Protein AF-A0A1X7V997-F1 (afdb_monomer_lite)

Organism: Amphimedon queenslandica (NCBI:txid400682)

Structure (mmCIF, N/CA/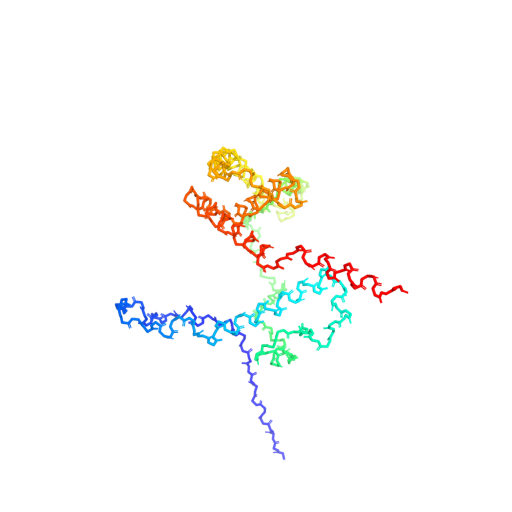C/O backbone):
data_AF-A0A1X7V997-F1
#
_entry.id   AF-A0A1X7V997-F1
#
loop_
_atom_site.group_PDB
_atom_site.id
_atom_site.type_symbol
_atom_site.label_atom_id
_atom_site.label_alt_id
_atom_site.label_comp_id
_atom_site.label_asym_id
_atom_site.label_entity_id
_atom_site.label_seq_id
_atom_site.pdbx_PDB_ins_code
_atom_site.Cartn_x
_atom_site.Cartn_y
_atom_site.Cartn_z
_atom_site.occupancy
_atom_site.B_iso_or_equiv
_atom_site.auth_seq_id
_atom_site.auth_comp_id
_atom_site.auth_asym_id
_atom_site.auth_atom_id
_atom_site.pdbx_PDB_model_num
ATOM 1 N N . MET A 1 1 ? -18.641 -59.810 1.348 1.00 39.38 1 MET A N 1
ATOM 2 C CA . MET A 1 1 ? -18.437 -58.816 2.422 1.00 39.38 1 MET A CA 1
ATOM 3 C C . MET A 1 1 ? -16.983 -58.395 2.347 1.00 39.38 1 MET A C 1
ATOM 5 O O . MET A 1 1 ? -16.150 -58.983 3.013 1.00 39.38 1 MET A O 1
ATOM 9 N N . GLU A 1 2 ? -16.675 -57.447 1.470 1.00 36.47 2 GLU A N 1
ATOM 10 C CA . GLU A 1 2 ? -15.355 -56.821 1.391 1.00 36.47 2 GLU A CA 1
ATOM 11 C C . GLU A 1 2 ? -15.589 -55.340 1.663 1.00 36.47 2 GLU A C 1
ATOM 13 O O . GLU A 1 2 ? -16.187 -54.627 0.860 1.00 36.47 2 GLU A O 1
ATOM 18 N N . SER A 1 3 ? -15.246 -54.912 2.876 1.00 39.19 3 SER A N 1
ATOM 19 C CA . SER A 1 3 ? -15.288 -53.512 3.272 1.00 39.19 3 SER A CA 1
ATOM 20 C C . SER A 1 3 ? -14.104 -52.803 2.624 1.00 39.19 3 SER A C 1
ATOM 22 O O . SER A 1 3 ? -12.965 -52.966 3.062 1.00 39.19 3 SER A O 1
ATOM 24 N N . SER A 1 4 ? -14.378 -52.030 1.576 1.00 45.44 4 SER A N 1
ATOM 25 C CA . SER A 1 4 ? -13.428 -51.110 0.960 1.00 45.44 4 SER A CA 1
ATOM 26 C C . SER A 1 4 ? -12.983 -50.068 1.990 1.00 45.44 4 SER A C 1
ATOM 28 O O . SER A 1 4 ? -13.751 -49.170 2.345 1.00 45.44 4 SER A O 1
ATOM 30 N N . GLY A 1 5 ? -11.753 -50.204 2.485 1.00 42.81 5 GLY A N 1
ATOM 31 C CA . GLY A 1 5 ? -11.082 -49.176 3.270 1.00 42.81 5 GLY A CA 1
ATOM 32 C C . GLY A 1 5 ? -10.834 -47.957 2.390 1.00 42.81 5 GLY A C 1
ATOM 33 O O . GLY A 1 5 ? -9.964 -47.981 1.527 1.00 42.81 5 GLY A O 1
ATOM 34 N N . GLN A 1 6 ? -11.640 -46.912 2.568 1.00 39.34 6 GLN A N 1
ATOM 35 C CA . GLN A 1 6 ? -11.331 -45.596 2.026 1.00 39.34 6 GLN A CA 1
ATOM 36 C C . GLN A 1 6 ? -10.316 -44.934 2.954 1.00 39.34 6 GLN A C 1
ATOM 38 O O . GLN A 1 6 ? -10.663 -44.499 4.056 1.00 39.34 6 GLN A O 1
ATOM 43 N N . ASP A 1 7 ? -9.066 -44.875 2.502 1.00 39.78 7 ASP A N 1
ATOM 44 C CA . ASP A 1 7 ? -8.026 -44.065 3.123 1.00 39.78 7 ASP A CA 1
ATOM 45 C C . ASP A 1 7 ? -8.465 -42.597 3.115 1.00 39.78 7 ASP A C 1
ATOM 47 O O . ASP A 1 7 ? -8.603 -41.955 2.071 1.00 39.78 7 ASP A O 1
ATOM 51 N N . LYS A 1 8 ? -8.736 -42.065 4.310 1.00 39.84 8 LYS A N 1
ATOM 52 C CA . LYS A 1 8 ? -9.045 -40.651 4.519 1.00 39.84 8 LYS A CA 1
ATOM 53 C C . LYS A 1 8 ? -7.777 -39.839 4.285 1.00 39.84 8 LYS A C 1
ATOM 55 O O . LYS A 1 8 ? -6.910 -39.773 5.155 1.00 39.84 8 LYS A O 1
ATOM 60 N N . VAL A 1 9 ? -7.681 -39.198 3.125 1.00 42.38 9 VAL A N 1
ATOM 61 C CA . VAL A 1 9 ? -6.610 -38.240 2.852 1.00 42.38 9 VAL A CA 1
ATOM 62 C C . VAL A 1 9 ? -6.941 -36.934 3.574 1.00 42.38 9 VAL A C 1
ATOM 64 O O . VAL A 1 9 ? -7.826 -36.179 3.179 1.00 42.38 9 VAL A O 1
ATOM 67 N N . LEU A 1 10 ? -6.259 -36.707 4.695 1.00 35.34 10 LEU A N 1
ATOM 68 C CA . LEU A 1 10 ? -6.385 -35.507 5.513 1.00 35.34 10 LEU A CA 1
ATOM 69 C C . LEU A 1 10 ? -5.540 -34.394 4.876 1.00 35.34 10 LEU A C 1
ATOM 71 O O . LEU A 1 10 ? -4.314 -34.398 4.981 1.00 35.34 10 LEU A O 1
ATOM 75 N N . TYR A 1 11 ? -6.173 -33.445 4.192 1.00 41.84 11 TYR A N 1
ATOM 76 C CA . TYR A 1 11 ? -5.446 -32.326 3.592 1.00 41.84 11 TYR A CA 1
ATOM 77 C C . TYR A 1 11 ? -5.242 -31.220 4.628 1.00 41.84 11 TYR A C 1
ATOM 79 O O . TYR A 1 11 ? -6.152 -30.466 4.969 1.00 41.84 11 TYR A O 1
ATOM 87 N N . LYS A 1 12 ? -4.014 -31.138 5.139 1.00 44.84 12 LYS A N 1
ATOM 88 C CA . LYS A 1 12 ? -3.515 -30.000 5.911 1.00 44.84 12 LYS A CA 1
ATOM 89 C C . LYS A 1 12 ? -3.257 -28.855 4.925 1.00 44.84 12 LYS A C 1
ATOM 91 O O . LYS A 1 12 ? -2.523 -29.038 3.959 1.00 44.84 12 LYS A O 1
ATOM 96 N N . VAL A 1 13 ? -3.885 -27.698 5.133 1.00 34.66 13 VAL A N 1
ATOM 97 C CA . VAL A 1 13 ? -3.586 -26.483 4.360 1.00 34.66 13 VAL A CA 1
ATOM 98 C C . VAL A 1 13 ? -2.203 -26.009 4.793 1.00 34.66 13 VAL A C 1
ATOM 100 O O . VAL A 1 13 ? -2.038 -25.494 5.897 1.00 34.66 13 VAL A O 1
ATOM 103 N N . TRP A 1 14 ? -1.202 -26.239 3.952 1.00 35.97 14 TRP A N 1
ATOM 104 C CA . TRP A 1 14 ? 0.124 -25.672 4.135 1.00 35.97 14 TRP A CA 1
ATOM 105 C C . TRP A 1 14 ? 0.106 -24.278 3.513 1.00 35.97 14 TRP A C 1
ATOM 107 O O . TRP A 1 14 ? -0.072 -24.134 2.307 1.00 35.97 14 TRP A O 1
ATOM 117 N N . ILE A 1 15 ? 0.266 -23.242 4.336 1.00 38.38 15 ILE A N 1
ATOM 118 C CA . ILE A 1 15 ? 0.936 -22.038 3.844 1.00 38.38 15 ILE A CA 1
ATOM 119 C C . ILE A 1 15 ? 2.332 -22.528 3.475 1.00 38.38 15 ILE A C 1
ATOM 121 O O . ILE A 1 15 ? 2.975 -23.181 4.299 1.00 38.38 15 ILE A O 1
ATOM 125 N N . ASP A 1 16 ? 2.763 -22.300 2.239 1.00 42.00 16 ASP A N 1
ATOM 126 C CA . ASP A 1 16 ? 4.123 -22.628 1.839 1.00 42.00 16 ASP A CA 1
ATOM 127 C C . ASP A 1 16 ? 5.089 -21.647 2.515 1.00 42.00 16 ASP A C 1
ATOM 129 O O . ASP A 1 16 ? 5.456 -20.602 1.987 1.00 42.00 16 ASP A O 1
ATOM 133 N N . ILE A 1 17 ? 5.420 -21.970 3.760 1.00 41.84 17 ILE A N 1
ATOM 134 C CA . ILE A 1 17 ? 6.492 -21.370 4.547 1.00 41.84 17 ILE A CA 1
ATOM 135 C C . ILE A 1 17 ? 7.803 -22.130 4.310 1.00 41.84 17 ILE A C 1
ATOM 137 O O . ILE A 1 17 ? 8.690 -22.059 5.146 1.00 41.84 17 ILE A O 1
ATOM 141 N N . SER A 1 18 ? 7.985 -22.833 3.182 1.00 44.28 18 SER A N 1
ATOM 142 C CA . SER A 1 18 ? 9.286 -23.444 2.851 1.00 44.28 18 SER A CA 1
ATOM 143 C C . SER A 1 18 ? 10.427 -22.420 2.769 1.00 44.28 18 SER A C 1
ATOM 145 O O . SER A 1 18 ? 11.582 -22.773 2.987 1.00 44.28 18 SER A O 1
ATOM 147 N N . GLY A 1 19 ? 10.116 -21.135 2.552 1.00 47.09 19 GLY A N 1
ATOM 148 C CA . GLY A 1 19 ? 11.076 -20.031 2.694 1.00 47.09 19 GLY A CA 1
ATOM 149 C C . GLY A 1 19 ? 11.435 -19.665 4.145 1.00 47.09 19 GLY A C 1
ATOM 150 O O . GLY A 1 19 ? 12.414 -18.964 4.374 1.00 47.09 19 GLY A O 1
ATOM 151 N N . ALA A 1 20 ? 10.665 -20.141 5.121 1.00 48.12 20 ALA A N 1
ATOM 152 C CA . ALA A 1 20 ? 10.916 -20.057 6.557 1.00 48.12 20 ALA A CA 1
ATOM 153 C C . ALA A 1 20 ? 11.207 -21.462 7.113 1.00 48.12 20 ALA A C 1
ATOM 155 O O . ALA A 1 20 ? 10.617 -21.887 8.105 1.00 48.12 20 ALA A O 1
ATOM 156 N N . SER A 1 21 ? 12.075 -22.209 6.422 1.00 59.34 21 SER A N 1
ATOM 157 C CA . SER A 1 21 ? 12.629 -23.440 6.975 1.00 59.34 21 SER A CA 1
ATOM 158 C C . SER A 1 21 ? 13.506 -23.111 8.187 1.00 59.34 21 SER A C 1
ATOM 160 O O . SER A 1 21 ? 14.265 -22.140 8.157 1.00 59.34 21 SER A O 1
ATOM 162 N N . ASP A 1 22 ? 13.423 -23.934 9.236 1.00 66.00 22 ASP A N 1
ATOM 163 C CA . ASP A 1 22 ? 14.417 -23.944 10.319 1.00 66.00 22 ASP A CA 1
ATOM 164 C C . ASP A 1 22 ? 15.792 -24.418 9.803 1.00 66.00 22 ASP A C 1
ATOM 166 O O . ASP A 1 22 ? 16.819 -24.208 10.456 1.00 66.00 22 ASP A O 1
ATOM 170 N N . ASP A 1 23 ? 15.827 -25.031 8.613 1.00 65.75 23 ASP A N 1
ATOM 171 C CA . ASP A 1 23 ? 17.065 -25.344 7.917 1.00 65.75 23 ASP A CA 1
ATOM 172 C C . ASP A 1 23 ? 17.744 -24.051 7.470 1.00 65.75 23 ASP A C 1
ATOM 174 O O . ASP A 1 23 ? 17.165 -23.188 6.805 1.00 65.75 23 ASP A O 1
ATOM 178 N N . SER A 1 24 ? 19.021 -23.929 7.820 1.00 65.19 24 SER A N 1
ATOM 179 C CA . SER A 1 24 ? 19.858 -22.821 7.376 1.00 65.19 24 SER A CA 1
ATOM 180 C C . SER A 1 24 ? 19.823 -22.767 5.849 1.00 65.19 24 SER A C 1
ATOM 182 O O . SER A 1 24 ? 20.170 -23.756 5.205 1.00 65.19 24 SER A O 1
ATOM 184 N N . ASN A 1 25 ? 19.420 -21.633 5.264 1.00 67.00 25 ASN A N 1
ATOM 185 C CA . ASN A 1 25 ? 19.502 -21.440 3.817 1.00 67.00 25 ASN A CA 1
ATOM 186 C C . ASN A 1 25 ? 20.919 -21.824 3.357 1.00 67.00 25 ASN A C 1
ATOM 188 O O . ASN A 1 25 ? 21.896 -21.222 3.808 1.00 67.00 25 ASN A O 1
ATOM 192 N N . LEU A 1 26 ? 21.016 -22.837 2.488 1.00 68.88 26 LEU A N 1
ATOM 193 C CA . LEU A 1 26 ? 22.277 -23.402 1.994 1.00 68.88 26 LEU A CA 1
ATOM 194 C C . LEU A 1 26 ? 23.201 -22.342 1.380 1.00 68.88 26 LEU A C 1
ATOM 196 O O . LEU A 1 26 ? 24.410 -22.537 1.345 1.00 68.88 26 LEU A O 1
ATOM 200 N N . TYR A 1 27 ? 22.642 -21.213 0.945 1.00 71.38 27 TYR A N 1
ATOM 201 C CA . TYR A 1 27 ? 23.364 -20.107 0.328 1.00 71.38 27 TYR A CA 1
ATOM 202 C C . TYR A 1 27 ? 23.815 -19.023 1.320 1.00 71.38 27 TYR A C 1
ATOM 204 O O . TYR A 1 27 ? 24.583 -18.146 0.939 1.00 71.38 27 TYR A O 1
ATOM 212 N N . ASN A 1 28 ? 23.410 -19.074 2.597 1.00 71.31 28 ASN A N 1
ATOM 213 C CA . ASN A 1 28 ? 23.814 -18.073 3.599 1.00 71.31 28 ASN A CA 1
ATOM 214 C C . ASN A 1 28 ? 25.306 -18.148 3.974 1.00 71.31 28 ASN A C 1
ATOM 216 O O . ASN A 1 28 ? 25.841 -17.188 4.524 1.00 71.31 28 ASN A O 1
ATOM 220 N N . SER A 1 29 ? 25.969 -19.278 3.716 1.00 76.00 29 SER A N 1
ATOM 221 C CA . SER A 1 29 ? 27.388 -19.510 4.030 1.00 76.00 29 SER A CA 1
ATOM 222 C C . SER A 1 29 ? 28.284 -19.630 2.795 1.00 76.00 29 SER A C 1
ATOM 224 O O . SER A 1 29 ? 29.474 -19.906 2.937 1.00 76.00 29 SER A O 1
ATOM 226 N N . VAL A 1 30 ? 27.722 -19.464 1.595 1.00 79.81 30 VAL A N 1
ATOM 227 C CA . VAL A 1 30 ? 28.455 -19.574 0.329 1.00 79.81 30 VAL A CA 1
ATOM 228 C C . VAL A 1 30 ? 29.036 -18.196 -0.020 1.00 79.81 30 VAL A C 1
ATOM 230 O O . VAL A 1 30 ? 28.303 -17.205 0.061 1.00 79.81 30 VAL A O 1
ATOM 233 N N . PRO A 1 31 ? 30.334 -18.087 -0.372 1.00 85.69 31 PRO A N 1
ATOM 234 C CA . PRO A 1 31 ? 30.915 -16.842 -0.873 1.00 85.69 31 PRO A CA 1
ATOM 235 C C . PRO A 1 31 ? 30.102 -16.281 -2.045 1.00 85.69 31 PRO A C 1
ATOM 237 O O . PRO A 1 31 ? 29.560 -17.039 -2.848 1.00 85.69 31 PRO A O 1
ATOM 240 N N . ALA A 1 32 ? 30.017 -14.955 -2.166 1.00 81.06 32 ALA A N 1
ATOM 241 C CA . ALA A 1 32 ? 29.175 -14.312 -3.178 1.00 81.06 32 ALA A CA 1
ATOM 242 C C . ALA A 1 32 ? 29.542 -14.729 -4.616 1.00 81.06 32 ALA A C 1
ATOM 244 O O . ALA A 1 32 ? 28.683 -14.744 -5.495 1.00 81.06 32 ALA A O 1
ATOM 245 N N . GLU A 1 33 ? 30.805 -15.091 -4.844 1.00 89.12 33 GLU A N 1
ATOM 246 C CA . GLU A 1 33 ? 31.339 -15.549 -6.126 1.00 89.12 33 GLU A CA 1
ATOM 247 C C . GLU A 1 33 ? 30.882 -16.966 -6.511 1.00 89.12 33 GLU A C 1
ATOM 249 O O . GLU A 1 33 ? 30.923 -17.320 -7.687 1.00 89.12 33 GLU A O 1
ATOM 254 N N . GLU A 1 34 ? 30.444 -17.772 -5.541 1.00 88.12 34 GLU A N 1
ATOM 255 C CA . GLU A 1 34 ? 30.017 -19.167 -5.723 1.00 88.12 34 GLU A CA 1
ATOM 256 C C . GLU A 1 34 ? 28.486 -19.321 -5.747 1.00 88.12 34 GLU A C 1
ATOM 258 O O . GLU A 1 34 ? 27.964 -20.434 -5.852 1.00 88.12 34 GLU A O 1
ATOM 263 N N . LEU A 1 35 ? 27.744 -18.212 -5.663 1.00 85.06 35 LEU A N 1
ATOM 264 C CA . LEU A 1 35 ? 26.291 -18.240 -5.765 1.00 85.06 35 LEU A CA 1
ATOM 265 C C . LEU A 1 35 ? 25.860 -18.612 -7.194 1.00 85.06 35 LEU A C 1
ATOM 267 O O . LEU A 1 35 ? 26.327 -17.992 -8.155 1.00 85.06 35 LEU A O 1
ATOM 271 N N . PRO A 1 36 ? 24.933 -19.571 -7.364 1.00 85.94 36 PRO A N 1
ATOM 272 C CA . PRO A 1 36 ? 24.429 -19.945 -8.678 1.00 85.94 36 PRO A CA 1
ATOM 273 C C . PRO A 1 36 ? 23.462 -18.869 -9.190 1.00 85.94 36 PRO A C 1
ATOM 275 O O . PRO A 1 36 ? 22.244 -18.944 -9.009 1.00 85.94 36 PRO A O 1
ATOM 278 N N . LEU A 1 37 ? 24.017 -17.818 -9.797 1.00 83.06 37 LEU A N 1
ATOM 279 C CA . LEU A 1 37 ? 23.261 -16.671 -10.312 1.00 83.06 37 LEU A CA 1
ATOM 280 C C . LEU A 1 37 ? 22.212 -17.079 -11.353 1.00 83.06 37 LEU A C 1
ATOM 282 O O . LEU A 1 37 ? 21.180 -16.433 -11.468 1.00 83.06 37 LEU A O 1
ATOM 286 N N . ASP A 1 38 ? 22.460 -18.157 -12.083 1.00 84.56 38 ASP A N 1
ATOM 287 C CA . ASP A 1 38 ? 21.564 -18.770 -13.061 1.00 84.56 38 ASP A CA 1
ATOM 288 C C . ASP A 1 38 ? 20.314 -19.410 -12.440 1.00 84.56 38 ASP A C 1
ATOM 290 O O . ASP A 1 38 ? 19.269 -19.448 -13.085 1.00 84.56 38 ASP A O 1
ATOM 294 N N . LEU A 1 39 ? 20.401 -19.868 -11.189 1.00 81.69 39 LEU A N 1
ATOM 295 C CA . LEU A 1 39 ? 19.262 -20.381 -10.418 1.00 81.69 39 LEU A CA 1
ATOM 296 C C . LEU A 1 39 ? 18.580 -19.290 -9.582 1.00 81.69 39 LEU A C 1
ATOM 298 O O . LEU A 1 39 ? 17.392 -19.398 -9.286 1.00 81.69 39 LEU A O 1
ATOM 302 N N . MET A 1 40 ? 19.323 -18.258 -9.169 1.00 80.56 40 MET A N 1
ATOM 303 C CA . MET A 1 40 ? 18.802 -17.187 -8.311 1.00 80.56 40 MET A CA 1
ATOM 304 C C . MET A 1 40 ? 18.160 -16.034 -9.082 1.00 80.56 40 MET A C 1
ATOM 306 O O . MET A 1 40 ? 17.277 -15.358 -8.551 1.00 80.56 40 MET A O 1
ATOM 310 N N . LEU A 1 41 ? 18.629 -15.757 -10.298 1.00 85.44 41 LEU A N 1
ATOM 311 C CA . LEU A 1 41 ? 18.100 -14.675 -11.116 1.00 85.44 41 LEU A CA 1
ATOM 312 C C . LEU A 1 41 ? 16.990 -15.201 -12.030 1.00 85.44 41 LEU A C 1
ATOM 314 O O . LEU A 1 41 ? 17.098 -16.313 -12.544 1.00 85.44 41 LEU A O 1
ATOM 318 N N . PRO A 1 42 ? 15.940 -14.400 -12.285 1.00 90.00 42 PRO A N 1
ATOM 319 C CA . PRO A 1 42 ? 14.898 -14.789 -13.220 1.00 90.00 42 PRO A CA 1
ATOM 320 C C . PRO A 1 42 ? 15.492 -15.088 -14.597 1.00 90.00 42 PRO A C 1
ATOM 322 O O . PRO A 1 42 ? 16.259 -14.294 -15.153 1.00 90.00 42 PRO A O 1
ATOM 325 N N . SER A 1 43 ? 15.109 -16.226 -15.158 1.00 91.31 43 SER A N 1
ATOM 326 C CA . SER A 1 43 ? 15.459 -16.604 -16.518 1.00 91.31 43 SER A CA 1
ATOM 327 C C . SER A 1 43 ? 14.687 -15.757 -17.534 1.00 91.31 43 SER A C 1
ATOM 329 O O . SER A 1 43 ? 13.681 -15.111 -17.228 1.00 91.31 43 SER A O 1
ATOM 331 N N . SER A 1 44 ? 15.104 -15.798 -18.803 1.00 90.56 44 SER A N 1
ATOM 332 C CA . SER A 1 44 ? 14.328 -15.170 -19.883 1.00 90.56 44 SER A CA 1
ATOM 333 C C . SER A 1 44 ? 12.895 -15.710 -19.967 1.00 90.56 44 SER A C 1
ATOM 335 O O . SER A 1 44 ? 11.999 -14.968 -20.370 1.00 90.56 44 SER A O 1
ATOM 337 N N . ALA A 1 45 ? 12.672 -16.978 -19.610 1.00 91.69 45 ALA A N 1
ATOM 338 C CA . ALA A 1 45 ? 11.336 -17.562 -19.575 1.00 91.69 45 ALA A CA 1
ATOM 339 C C . ALA A 1 45 ? 10.502 -16.965 -18.429 1.00 91.69 45 ALA A C 1
ATOM 341 O O . ALA A 1 45 ? 9.333 -16.640 -18.627 1.00 91.69 45 ALA A O 1
ATOM 342 N N . ASP A 1 46 ? 11.116 -16.720 -17.269 1.00 87.69 46 ASP A N 1
ATOM 343 C CA . ASP A 1 46 ? 10.445 -16.083 -16.132 1.00 87.69 46 ASP A CA 1
ATOM 344 C C . ASP A 1 46 ? 10.009 -14.657 -16.466 1.00 87.69 46 ASP A C 1
ATOM 346 O O . ASP A 1 46 ? 8.884 -14.267 -16.157 1.00 87.69 46 ASP A O 1
ATOM 350 N N . TYR A 1 47 ? 10.845 -13.892 -17.175 1.00 85.88 47 TYR A N 1
ATOM 351 C CA . TYR A 1 47 ? 10.467 -12.558 -17.651 1.00 85.88 47 TYR A CA 1
ATOM 352 C C . TYR A 1 47 ? 9.311 -12.594 -18.654 1.00 85.88 47 TYR A C 1
ATOM 354 O O . TYR A 1 47 ? 8.429 -11.737 -18.593 1.00 85.88 47 TYR A O 1
ATOM 362 N N . GLN A 1 48 ? 9.281 -13.577 -19.557 1.00 87.56 48 GLN A N 1
ATOM 363 C CA . GLN A 1 48 ? 8.169 -13.748 -20.497 1.00 87.56 48 GLN A CA 1
ATOM 364 C C . GLN A 1 48 ? 6.869 -14.097 -19.767 1.00 87.56 48 GLN A C 1
ATOM 366 O O . GLN A 1 48 ? 5.837 -13.480 -20.030 1.00 87.56 48 GLN A O 1
ATOM 371 N N . ASN A 1 49 ? 6.931 -15.011 -18.797 1.00 86.38 49 ASN A N 1
ATOM 372 C CA . ASN A 1 49 ? 5.793 -15.360 -17.946 1.00 86.38 49 ASN A CA 1
ATOM 373 C C . ASN A 1 49 ? 5.313 -14.158 -17.126 1.00 86.38 49 ASN A C 1
ATOM 375 O O . ASN A 1 49 ? 4.113 -13.909 -17.024 1.00 86.38 49 ASN A O 1
ATOM 379 N N . LEU A 1 50 ? 6.241 -13.371 -16.581 1.00 85.50 50 LEU A N 1
ATOM 380 C CA . LEU A 1 50 ? 5.928 -12.157 -15.836 1.00 85.50 50 LEU A CA 1
ATOM 381 C C . LEU A 1 50 ? 5.236 -11.121 -16.729 1.00 85.50 50 LEU A C 1
ATOM 383 O O . LEU A 1 50 ? 4.182 -10.607 -16.359 1.00 85.50 50 LEU A O 1
ATOM 387 N N . ALA A 1 51 ? 5.786 -10.849 -17.915 1.00 83.31 51 ALA A N 1
ATOM 388 C CA . ALA A 1 51 ? 5.202 -9.925 -18.885 1.00 83.31 51 ALA A CA 1
ATOM 389 C C . ALA A 1 51 ? 3.799 -10.373 -19.320 1.00 83.31 51 ALA A C 1
ATOM 391 O O . ALA A 1 51 ? 2.871 -9.561 -19.356 1.00 83.31 51 ALA A O 1
ATOM 392 N N . TYR A 1 52 ? 3.621 -11.671 -19.572 1.00 88.06 52 TYR A N 1
ATOM 393 C CA . TYR A 1 52 ? 2.318 -12.258 -19.863 1.00 88.06 52 TYR A CA 1
ATOM 394 C C . TYR A 1 52 ? 1.331 -12.046 -18.705 1.00 88.06 52 TYR A C 1
ATOM 396 O O . TYR A 1 52 ? 0.251 -11.489 -18.913 1.00 88.06 52 TYR A O 1
ATOM 404 N N . ASN A 1 53 ? 1.718 -12.377 -17.470 1.00 85.25 53 ASN A N 1
ATOM 405 C CA . ASN A 1 53 ? 0.871 -12.191 -16.287 1.00 85.25 53 ASN A CA 1
ATOM 406 C C . ASN A 1 53 ? 0.471 -10.719 -16.087 1.00 85.25 53 ASN A C 1
ATOM 408 O O . ASN A 1 53 ? -0.695 -10.421 -15.819 1.00 85.25 53 ASN A O 1
ATOM 412 N N . PHE A 1 54 ? 1.405 -9.784 -16.287 1.00 82.62 54 PHE A N 1
ATOM 413 C CA . PHE A 1 54 ? 1.111 -8.350 -16.254 1.00 82.62 54 PHE A CA 1
ATOM 414 C C . PHE A 1 54 ? 0.145 -7.920 -17.357 1.00 82.62 54 PHE A C 1
ATOM 416 O O . PHE A 1 54 ? -0.744 -7.111 -17.092 1.00 82.62 54 PHE A O 1
ATOM 423 N N . SER A 1 55 ? 0.266 -8.468 -18.568 1.00 83.88 55 SER A N 1
ATOM 424 C CA . SER A 1 55 ? -0.656 -8.151 -19.664 1.00 83.88 55 SER A CA 1
ATOM 425 C C . SER A 1 55 ? -2.100 -8.563 -19.340 1.00 83.88 55 SER A C 1
ATOM 427 O O . SER A 1 55 ? -3.036 -7.806 -19.617 1.00 83.88 55 SER A O 1
ATOM 429 N N . VAL A 1 56 ? -2.295 -9.698 -18.656 1.00 86.81 56 VAL A N 1
ATOM 430 C CA . VAL A 1 56 ? -3.623 -10.147 -18.208 1.00 86.81 56 VAL A CA 1
ATOM 431 C C . VAL A 1 56 ? -4.174 -9.228 -17.113 1.00 86.81 56 VAL A C 1
ATOM 433 O O . VAL A 1 56 ? -5.327 -8.801 -17.191 1.00 86.81 56 VAL A O 1
ATOM 436 N N . LEU A 1 57 ? -3.348 -8.843 -16.134 1.00 86.88 57 LEU A N 1
ATOM 437 C CA . LEU A 1 57 ? -3.745 -7.898 -15.081 1.00 86.88 57 LEU A CA 1
ATOM 438 C C . LEU A 1 57 ? -4.120 -6.522 -15.645 1.00 86.88 57 LEU A C 1
ATOM 440 O O . LEU A 1 57 ? -5.141 -5.949 -15.261 1.00 86.88 57 LEU A O 1
ATOM 444 N N . LEU A 1 58 ? -3.333 -5.997 -16.585 1.00 83.31 58 LEU A N 1
ATOM 445 C CA . LEU A 1 58 ? -3.639 -4.743 -17.276 1.00 83.31 58 LEU A CA 1
ATOM 446 C C . LEU A 1 58 ? -4.954 -4.849 -18.045 1.00 83.31 58 LEU A C 1
ATOM 448 O O . LEU A 1 58 ? -5.793 -3.954 -17.944 1.00 83.31 58 LEU A O 1
ATOM 452 N N . SER A 1 59 ? -5.179 -5.968 -18.733 1.00 84.75 59 SER A N 1
ATOM 453 C CA . SER A 1 59 ? -6.441 -6.232 -19.428 1.00 84.75 59 SER A CA 1
ATOM 454 C C . SER A 1 59 ? -7.633 -6.210 -18.463 1.00 84.75 59 SER A C 1
ATOM 456 O O . SER A 1 59 ? -8.657 -5.603 -18.770 1.00 84.75 59 SER A O 1
ATOM 458 N N . HIS A 1 60 ? -7.500 -6.783 -17.259 1.00 86.56 60 HIS A N 1
ATOM 459 C CA . HIS A 1 60 ? -8.537 -6.723 -16.213 1.00 86.56 60 HIS A CA 1
ATOM 460 C C . HIS A 1 60 ? -8.826 -5.292 -15.766 1.00 86.56 60 HIS A C 1
ATOM 462 O O . HIS A 1 60 ? -9.989 -4.912 -15.611 1.00 86.56 60 HIS A O 1
ATOM 468 N N . VAL A 1 61 ? -7.785 -4.479 -15.575 1.00 88.25 61 VAL A N 1
ATOM 469 C CA . VAL A 1 61 ? -7.940 -3.065 -15.211 1.00 88.25 61 VAL A CA 1
ATOM 470 C C . VAL A 1 61 ? -8.643 -2.295 -16.328 1.00 88.25 61 VAL A C 1
ATOM 472 O O . VAL A 1 61 ? -9.577 -1.544 -16.040 1.00 88.25 61 VAL A O 1
ATOM 475 N N . LEU A 1 62 ? -8.251 -2.513 -17.586 1.00 83.81 62 LEU A N 1
ATOM 476 C CA . LEU A 1 62 ? -8.866 -1.872 -18.747 1.00 83.81 62 LEU A CA 1
ATOM 477 C C . LEU A 1 62 ? -10.343 -2.244 -18.871 1.00 83.81 62 LEU A C 1
ATOM 479 O O . LEU A 1 62 ? -11.176 -1.346 -18.923 1.00 83.81 62 LEU A O 1
ATOM 483 N N . VAL A 1 63 ? -10.694 -3.530 -18.807 1.00 89.38 63 VAL A N 1
ATOM 484 C CA . VAL A 1 63 ? -12.092 -3.997 -18.860 1.00 89.38 63 VAL A CA 1
ATOM 485 C C . VAL A 1 63 ? -12.921 -3.439 -17.700 1.00 89.38 63 VAL A C 1
ATOM 487 O O . VAL A 1 63 ? -14.055 -3.001 -17.898 1.00 89.38 63 VAL A O 1
ATOM 490 N N . LYS A 1 64 ? -12.350 -3.380 -16.491 1.00 87.88 64 LYS A N 1
ATOM 491 C CA . LYS A 1 64 ? -13.026 -2.829 -15.306 1.00 87.88 64 LYS A CA 1
ATOM 492 C C . LYS A 1 64 ? -13.270 -1.323 -15.407 1.00 87.88 64 LYS A C 1
ATOM 494 O O . LYS A 1 64 ? -14.242 -0.826 -14.841 1.00 87.88 64 LYS A O 1
ATOM 499 N N . LYS A 1 65 ? -12.369 -0.580 -16.053 1.00 90.12 65 LYS A N 1
ATOM 500 C CA . LYS A 1 65 ? -12.451 0.885 -16.168 1.00 90.12 65 LYS A CA 1
ATOM 501 C C . LYS A 1 65 ? -13.156 1.348 -17.440 1.00 90.12 65 LYS A C 1
ATOM 503 O O . LYS A 1 65 ? -13.733 2.429 -17.432 1.00 90.12 65 LYS A O 1
ATOM 508 N N . LEU A 1 66 ? -13.136 0.539 -18.495 1.00 90.25 66 LEU A N 1
ATOM 509 C CA . LEU A 1 66 ? -13.637 0.861 -19.827 1.00 90.25 66 LEU A CA 1
ATOM 510 C C . LEU A 1 66 ? -14.556 -0.278 -20.315 1.00 90.25 66 LEU A C 1
ATOM 512 O O . LEU A 1 66 ? -14.093 -1.203 -20.987 1.00 90.25 66 LEU A O 1
ATOM 516 N N . PRO A 1 67 ? -15.875 -0.211 -20.036 1.00 88.50 67 PRO A N 1
ATOM 517 C CA . PRO A 1 67 ? -16.834 -1.273 -20.376 1.00 88.50 67 PRO A CA 1
ATOM 518 C C . PRO A 1 67 ? -16.886 -1.640 -21.868 1.00 88.50 67 PRO A C 1
ATOM 520 O O . PRO A 1 67 ? -17.261 -2.753 -22.228 1.00 88.50 67 PRO A O 1
ATOM 523 N N . TYR A 1 68 ? -16.472 -0.722 -22.747 1.00 91.56 68 TYR A N 1
ATOM 524 C CA . TYR A 1 68 ? -16.329 -0.971 -24.183 1.00 91.56 68 TYR A CA 1
ATOM 525 C C . TYR A 1 68 ? -15.417 -2.171 -24.490 1.00 91.56 68 TYR A C 1
ATOM 527 O O . TYR A 1 68 ? -15.734 -2.985 -25.358 1.00 91.56 68 TYR A O 1
ATOM 535 N N . PHE A 1 69 ? -14.322 -2.335 -23.741 1.00 85.19 69 PHE A N 1
ATOM 536 C CA . PHE A 1 69 ? -13.397 -3.451 -23.946 1.00 85.19 69 PHE A CA 1
ATOM 537 C C . PHE A 1 69 ? -14.012 -4.792 -23.542 1.00 85.19 69 PHE A C 1
ATOM 539 O O . PHE A 1 69 ? -13.731 -5.800 -24.182 1.00 85.19 69 PHE A O 1
ATOM 546 N N . ALA A 1 70 ? -14.909 -4.794 -22.550 1.00 87.69 70 ALA A N 1
ATOM 547 C CA . ALA A 1 70 ? -15.625 -5.993 -22.120 1.00 87.69 70 ALA A CA 1
ATOM 548 C C . ALA A 1 70 ? -16.518 -6.569 -23.229 1.00 87.69 70 ALA A C 1
ATOM 550 O O . ALA A 1 70 ? -16.670 -7.778 -23.337 1.00 87.69 70 ALA A O 1
ATOM 551 N N . THR A 1 71 ? -17.127 -5.696 -24.037 1.00 91.44 71 THR A N 1
ATOM 552 C CA . THR A 1 71 ? -18.055 -6.102 -25.106 1.00 91.44 71 THR A CA 1
ATOM 553 C C . THR A 1 71 ? -17.323 -6.439 -26.401 1.00 91.44 71 THR A C 1
ATOM 555 O O . THR A 1 71 ? -17.651 -7.425 -27.056 1.00 91.44 71 THR A O 1
ATOM 558 N N . THR A 1 72 ? -16.301 -5.651 -26.742 1.00 92.81 72 THR A N 1
ATOM 559 C CA . THR A 1 72 ? -15.582 -5.768 -28.018 1.00 92.81 72 THR A CA 1
ATOM 560 C C . THR A 1 72 ? -14.582 -6.926 -28.033 1.00 92.81 72 THR A C 1
ATOM 562 O O . THR A 1 72 ? -14.421 -7.552 -29.072 1.00 92.81 72 THR A O 1
ATOM 565 N N . PHE A 1 73 ? -13.941 -7.233 -26.899 1.00 88.19 73 PHE A N 1
ATOM 566 C CA . PHE A 1 73 ? -12.845 -8.212 -26.807 1.00 88.19 73 PHE A CA 1
ATOM 567 C C . PHE A 1 73 ? -13.145 -9.352 -25.823 1.00 88.19 73 PHE A C 1
ATOM 569 O O . PHE A 1 73 ? -12.250 -9.852 -25.140 1.00 88.19 73 PHE A O 1
ATOM 576 N N . HIS A 1 74 ? -14.416 -9.740 -25.697 1.00 86.38 74 HIS A N 1
ATOM 577 C CA . HIS A 1 74 ? -14.837 -10.791 -24.764 1.00 86.38 74 HIS A CA 1
ATOM 578 C C . HIS A 1 74 ? -14.208 -12.164 -25.066 1.00 86.38 74 HIS A C 1
ATOM 580 O O . HIS A 1 74 ? -14.097 -12.994 -24.170 1.00 86.38 74 HIS A O 1
ATOM 586 N N . ASP A 1 75 ? -13.809 -12.394 -26.315 1.00 88.69 75 ASP A N 1
ATOM 587 C CA . ASP A 1 75 ? -13.195 -13.615 -26.839 1.00 88.69 75 ASP A CA 1
ATOM 588 C C . ASP A 1 75 ? -11.686 -13.702 -26.561 1.00 88.69 75 ASP A C 1
ATOM 590 O O . ASP A 1 75 ? -11.145 -14.796 -26.413 1.00 88.69 75 ASP A O 1
ATOM 594 N N . VAL A 1 76 ? -11.012 -12.555 -26.452 1.00 84.12 76 VAL A N 1
ATOM 595 C CA . VAL A 1 76 ? -9.571 -12.461 -26.148 1.00 84.12 76 VAL A CA 1
ATOM 596 C C . VAL A 1 76 ? -9.321 -12.317 -24.643 1.00 84.12 76 VAL A C 1
ATOM 598 O O . VAL A 1 76 ? -8.244 -12.636 -24.138 1.00 84.12 76 VAL A O 1
ATOM 601 N N . PHE A 1 77 ? -10.312 -11.832 -23.897 1.00 83.12 77 PHE A N 1
ATOM 602 C CA . PHE A 1 77 ? -10.175 -11.559 -22.476 1.00 83.12 77 PHE A CA 1
ATOM 603 C C . PHE A 1 77 ? -10.120 -12.839 -21.633 1.00 83.12 77 PHE A C 1
ATOM 605 O O . PHE A 1 77 ? -11.106 -13.557 -21.464 1.00 83.12 77 PHE A O 1
ATOM 612 N N . ILE A 1 78 ? -8.970 -13.077 -21.005 1.00 82.25 78 ILE A N 1
ATOM 613 C CA . ILE A 1 78 ? -8.802 -14.163 -20.042 1.00 82.25 78 ILE A CA 1
ATOM 614 C C . ILE A 1 78 ? -9.439 -13.747 -18.714 1.00 82.25 78 ILE A C 1
ATOM 616 O O . ILE A 1 78 ? -8.894 -12.920 -17.985 1.00 82.25 78 ILE A O 1
ATOM 620 N N . GLN A 1 79 ? -10.584 -14.335 -18.369 1.00 80.50 79 GLN A N 1
ATOM 621 C CA . GLN A 1 79 ? -11.330 -13.975 -17.157 1.00 80.50 79 GLN A CA 1
ATOM 622 C C . GLN A 1 79 ? -10.598 -14.341 -15.854 1.00 80.50 79 GLN A C 1
ATOM 624 O O . GLN A 1 79 ? -10.728 -13.638 -14.850 1.00 80.50 79 GLN A O 1
ATOM 629 N N . HIS A 1 80 ? -9.798 -15.409 -15.871 1.00 78.44 80 HIS A N 1
ATOM 630 C CA . HIS A 1 80 ? -9.075 -15.911 -14.704 1.00 78.44 80 HIS A CA 1
ATOM 631 C C . HIS A 1 80 ? -7.634 -16.255 -15.066 1.00 78.44 80 HIS A C 1
ATOM 633 O O . HIS A 1 80 ? -7.404 -16.947 -16.054 1.00 78.44 80 HIS A O 1
ATOM 639 N N . LEU A 1 81 ? -6.671 -15.808 -14.252 1.00 77.12 81 LEU A N 1
ATOM 640 C CA . LEU A 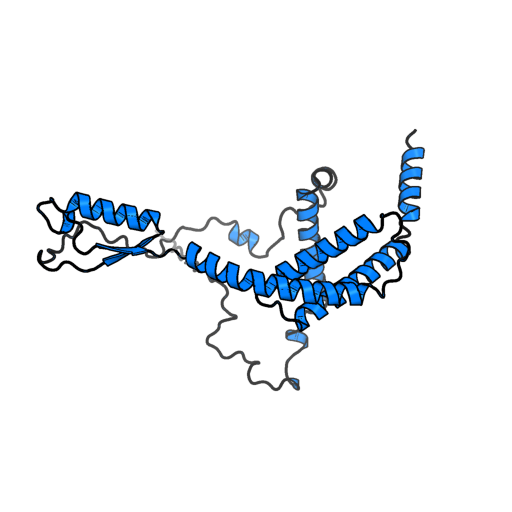1 81 ? -5.279 -16.225 -14.401 1.00 77.12 81 LEU A CA 1
ATOM 641 C C . LEU A 1 81 ? -5.212 -17.744 -14.149 1.00 77.12 81 LEU A C 1
ATOM 643 O O . LEU A 1 81 ? -5.601 -18.179 -13.058 1.00 77.12 81 LEU A O 1
ATOM 647 N N . PRO A 1 82 ? -4.790 -18.563 -15.126 1.00 70.75 82 PRO A N 1
ATOM 648 C CA . PRO A 1 82 ? -4.668 -19.995 -14.911 1.00 70.75 82 PRO A CA 1
ATOM 649 C C . PRO A 1 82 ? -3.564 -20.233 -13.877 1.00 70.75 82 PRO A C 1
ATOM 651 O O . PRO A 1 82 ? -2.397 -19.950 -14.121 1.00 70.75 82 PRO A O 1
ATOM 654 N N . ASN A 1 83 ? -3.948 -20.712 -12.697 1.00 78.12 83 ASN A N 1
ATOM 655 C CA . ASN A 1 83 ? -3.028 -21.239 -11.698 1.00 78.12 83 ASN A CA 1
ATOM 656 C C . ASN A 1 83 ? -3.116 -22.767 -11.779 1.00 78.12 83 ASN A C 1
ATOM 658 O O . ASN A 1 83 ? -4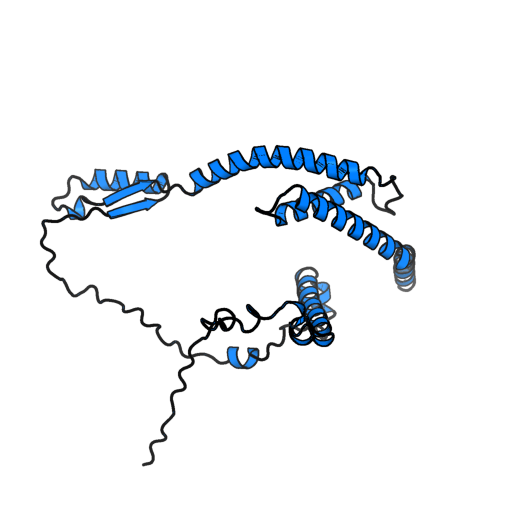.215 -23.317 -11.861 1.00 78.12 83 ASN A O 1
ATOM 662 N N . GLU A 1 84 ? -1.980 -23.457 -11.730 1.00 79.19 84 GLU A N 1
ATOM 663 C CA . GLU A 1 84 ? -1.899 -24.924 -11.703 1.00 79.19 84 GLU A CA 1
ATOM 664 C C . GLU A 1 84 ? -2.737 -25.548 -10.574 1.00 79.19 84 GLU A C 1
ATOM 666 O O . GLU A 1 84 ? -3.182 -26.693 -10.656 1.00 79.19 84 GLU A O 1
ATOM 671 N N . GLN A 1 85 ? -2.987 -24.789 -9.505 1.00 79.25 85 GLN A N 1
ATOM 672 C CA . GLN A 1 85 ? -3.818 -25.210 -8.383 1.00 79.25 85 GLN A CA 1
ATOM 673 C C . GLN A 1 85 ? -5.287 -24.785 -8.498 1.00 79.25 85 GLN A C 1
ATOM 675 O O . GLN A 1 85 ? -6.082 -25.187 -7.651 1.00 79.25 85 GLN A O 1
ATOM 680 N N . SER A 1 86 ? -5.687 -24.017 -9.518 1.00 78.12 86 SER A N 1
ATOM 681 C CA . SER A 1 86 ? -7.073 -23.544 -9.669 1.00 78.12 86 SER A CA 1
ATOM 682 C C . SER A 1 86 ? -8.074 -24.696 -9.736 1.00 78.12 86 SER A C 1
ATOM 684 O O . SER A 1 86 ? -9.110 -24.641 -9.079 1.00 78.12 86 SER A O 1
ATOM 686 N N . GLU A 1 87 ? -7.750 -25.774 -10.456 1.00 79.88 87 GLU A N 1
ATOM 687 C CA . GLU A 1 87 ? -8.609 -26.964 -10.536 1.00 79.88 87 GLU A CA 1
ATOM 688 C C . GLU A 1 87 ? -8.733 -27.680 -9.187 1.00 79.88 87 GLU A C 1
ATOM 690 O O . GLU A 1 87 ? -9.807 -28.160 -8.828 1.00 79.88 87 GLU A O 1
ATOM 695 N N . LYS A 1 88 ? -7.649 -27.701 -8.402 1.00 81.00 88 LYS A N 1
ATOM 696 C CA . LYS A 1 88 ? -7.622 -28.302 -7.061 1.00 81.00 88 LYS A CA 1
ATOM 697 C C . LYS A 1 88 ? -8.388 -27.446 -6.051 1.00 81.00 88 LYS A C 1
ATOM 699 O O . LYS A 1 88 ? -9.115 -27.987 -5.227 1.00 81.00 88 LYS A O 1
ATOM 704 N N . MET A 1 89 ? -8.285 -26.119 -6.143 1.00 69.75 89 MET A N 1
ATOM 705 C CA . MET A 1 89 ? -9.013 -25.172 -5.289 1.00 69.75 89 MET A CA 1
ATOM 706 C C . MET A 1 89 ? -10.502 -25.053 -5.643 1.00 69.75 89 MET A C 1
ATOM 708 O O . MET A 1 89 ? -11.299 -24.656 -4.796 1.00 69.75 89 MET A O 1
ATOM 712 N N . ALA A 1 90 ? -10.895 -25.421 -6.865 1.00 79.38 90 ALA A N 1
ATOM 713 C CA . ALA A 1 90 ? -12.300 -25.527 -7.254 1.00 79.38 90 ALA A CA 1
ATOM 714 C C . ALA A 1 90 ? -13.006 -26.734 -6.604 1.00 79.38 90 ALA A C 1
ATOM 716 O O . ALA A 1 90 ? -14.238 -26.773 -6.544 1.00 79.38 90 ALA A O 1
ATOM 717 N N . GLN A 1 91 ? -12.252 -27.713 -6.090 1.00 84.38 91 GLN A N 1
ATOM 718 C CA . GLN A 1 91 ? -12.819 -28.848 -5.369 1.00 84.38 91 GLN A CA 1
ATOM 719 C C . GLN A 1 91 ? -13.296 -28.409 -3.979 1.00 84.38 91 GLN A C 1
ATOM 721 O O . GLN A 1 91 ? -12.584 -27.769 -3.205 1.00 84.38 91 GLN A O 1
ATOM 726 N N . LYS A 1 92 ? -14.545 -28.749 -3.655 1.00 79.75 92 LYS A N 1
ATOM 727 C CA . LYS A 1 92 ? -15.189 -28.383 -2.390 1.00 79.75 92 LYS A CA 1
ATOM 728 C C . LYS A 1 92 ? -14.500 -29.123 -1.237 1.00 79.75 92 LYS A C 1
ATOM 730 O O . LYS A 1 92 ? -14.635 -30.337 -1.132 1.00 79.75 92 LYS A O 1
ATOM 735 N N . TYR A 1 93 ? -13.773 -28.406 -0.382 1.00 79.25 93 TYR A N 1
ATOM 736 C CA . TYR A 1 93 ? -13.083 -29.012 0.758 1.00 79.25 93 TYR A CA 1
ATOM 737 C C . TYR A 1 93 ? -14.047 -29.369 1.900 1.00 79.25 93 TYR A C 1
ATOM 739 O O . TYR A 1 93 ? -15.067 -28.707 2.126 1.00 79.25 93 TYR A O 1
ATOM 747 N N . GLU A 1 94 ? -13.704 -30.425 2.640 1.00 74.50 94 GLU A N 1
ATOM 748 C CA . GLU A 1 94 ? -14.384 -30.811 3.873 1.00 74.50 94 GLU A CA 1
ATOM 749 C C . GLU A 1 94 ? -13.986 -29.845 4.996 1.00 74.50 94 GLU A C 1
ATOM 751 O O . GLU A 1 94 ? -12.807 -29.576 5.231 1.00 74.50 94 GLU A O 1
ATOM 756 N N . LYS A 1 95 ? -14.978 -29.282 5.691 1.00 69.81 95 LYS A N 1
ATOM 757 C CA . LYS A 1 95 ? -14.731 -28.395 6.830 1.00 69.81 95 LYS A CA 1
ATOM 758 C C . LYS A 1 95 ? -14.311 -29.236 8.030 1.00 69.81 95 LYS A C 1
ATOM 760 O O . LYS A 1 95 ? -15.163 -29.720 8.769 1.00 69.81 95 LYS A O 1
ATOM 765 N N . ILE A 1 96 ? -13.008 -29.388 8.231 1.00 67.25 96 ILE A N 1
ATOM 766 C CA . ILE A 1 96 ? -12.469 -30.011 9.439 1.00 67.25 96 ILE A CA 1
ATOM 767 C C . ILE A 1 96 ? -12.428 -28.936 10.540 1.00 67.25 96 ILE A C 1
ATOM 769 O O . ILE A 1 96 ? -11.747 -27.922 10.365 1.00 67.25 96 ILE A O 1
ATOM 773 N N . PRO A 1 97 ? -13.160 -29.096 11.658 1.00 62.88 97 PRO A N 1
ATOM 774 C CA . PRO A 1 97 ? -13.095 -28.153 12.767 1.00 62.88 97 PRO A CA 1
ATOM 775 C C . PRO A 1 97 ? -11.682 -28.168 13.361 1.00 62.88 97 PRO A C 1
ATOM 777 O O . PRO A 1 97 ? -11.214 -29.196 13.845 1.00 62.88 97 PRO A O 1
ATOM 780 N N . LEU A 1 98 ? -11.005 -27.018 13.330 1.00 53.00 98 LEU A N 1
ATOM 781 C CA . LEU A 1 98 ? -9.618 -26.822 13.783 1.00 53.00 98 LEU A CA 1
ATOM 782 C C . LEU A 1 98 ? -9.454 -26.848 15.316 1.00 53.00 98 LEU A C 1
ATOM 784 O O . LEU A 1 98 ? -8.632 -26.129 15.871 1.00 53.00 98 LEU A O 1
ATOM 788 N N . GLY A 1 99 ? -10.234 -27.669 16.021 1.00 46.78 99 GLY A N 1
ATOM 789 C CA . GLY A 1 99 ? -10.076 -27.841 17.464 1.00 46.78 99 GLY A CA 1
ATOM 790 C C . GLY A 1 99 ? -10.331 -26.568 18.273 1.00 46.78 99 GLY A C 1
ATOM 791 O O . GLY A 1 99 ? -9.696 -26.376 19.305 1.00 46.78 99 GLY A O 1
ATOM 792 N N . VAL A 1 100 ? -11.268 -25.708 17.852 1.00 47.16 100 VAL A N 1
ATOM 793 C CA . VAL A 1 100 ? -11.871 -24.758 18.797 1.00 47.16 100 VAL A CA 1
ATOM 794 C C . VAL A 1 100 ? -12.719 -25.596 19.747 1.00 47.16 100 VAL A C 1
ATOM 796 O O . VAL A 1 100 ? -13.849 -25.965 19.430 1.00 47.16 100 VAL A O 1
ATOM 799 N N . ILE A 1 101 ? -12.120 -25.977 20.873 1.00 46.00 101 ILE A N 1
ATOM 800 C CA . ILE A 1 101 ? -12.815 -26.625 21.977 1.00 46.00 101 ILE A CA 1
ATOM 801 C C . ILE A 1 101 ? -13.779 -25.570 22.512 1.00 46.00 101 ILE A C 1
ATOM 803 O O . ILE A 1 101 ? -13.385 -24.643 23.211 1.00 46.00 101 ILE A O 1
ATOM 807 N N . SER A 1 102 ? -15.046 -25.666 22.128 1.00 45.78 102 SER A N 1
ATOM 808 C CA . SER A 1 102 ? -16.121 -24.990 22.838 1.00 45.78 102 SER A CA 1
ATOM 809 C C . SER A 1 102 ? -16.214 -25.649 24.210 1.00 45.78 102 SER A C 1
ATOM 811 O O . SER A 1 102 ? -16.880 -26.676 24.360 1.00 45.78 102 SER A O 1
ATOM 813 N N . GLU A 1 103 ? -15.468 -25.122 25.181 1.00 46.78 103 GLU A N 1
ATOM 814 C CA . GLU A 1 103 ? -15.658 -25.478 26.581 1.00 46.78 103 GLU A CA 1
ATOM 815 C C . GLU A 1 103 ? -17.126 -25.216 26.927 1.00 46.78 103 GLU A C 1
ATOM 817 O O . GLU A 1 103 ? -17.702 -24.168 26.639 1.00 46.78 103 GLU A O 1
ATOM 822 N N . ASN A 1 104 ? -17.772 -26.256 27.434 1.00 47.91 104 ASN A N 1
ATOM 823 C CA . ASN A 1 104 ? -19.178 -26.253 27.774 1.00 47.91 104 ASN A CA 1
ATOM 824 C C . ASN A 1 104 ? -19.335 -25.439 29.069 1.00 47.91 104 ASN A C 1
ATOM 826 O O . ASN A 1 104 ? -18.974 -25.932 30.135 1.00 47.91 104 ASN A O 1
ATOM 830 N N . ASP A 1 105 ? -19.904 -24.231 28.991 1.00 55.19 105 ASP A N 1
AT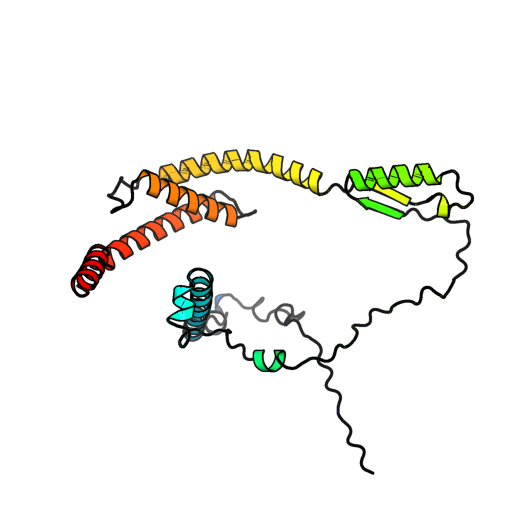OM 831 C CA . ASP A 1 105 ? -20.173 -23.291 30.107 1.00 55.19 105 ASP A CA 1
ATOM 832 C C . ASP A 1 105 ? -21.022 -23.867 31.276 1.00 55.19 105 ASP A C 1
ATOM 834 O O . ASP A 1 105 ? -21.415 -23.154 32.203 1.00 55.19 105 ASP A O 1
ATOM 838 N N . ASN A 1 106 ? -21.351 -25.161 31.254 1.00 55.78 106 ASN A N 1
ATOM 839 C CA . ASN A 1 106 ? -22.242 -25.813 32.208 1.00 55.78 106 ASN A CA 1
ATOM 840 C C . ASN A 1 106 ? -21.535 -26.509 33.381 1.00 55.78 106 ASN A C 1
ATOM 842 O O . ASN A 1 106 ? -22.208 -26.852 34.359 1.00 55.78 106 ASN A O 1
ATOM 846 N N . GLU A 1 107 ? -20.210 -26.680 33.359 1.00 50.31 107 GLU A N 1
ATOM 847 C CA . GLU A 1 107 ? -19.480 -27.143 34.544 1.00 50.31 107 GLU A CA 1
ATOM 848 C C . GLU A 1 107 ? -19.222 -25.973 35.500 1.00 50.31 107 GLU A C 1
ATOM 850 O O . GLU A 1 107 ? -18.205 -25.283 35.468 1.00 50.31 107 GLU A O 1
ATOM 855 N N . LYS A 1 108 ? -20.198 -25.741 36.383 1.00 51.69 108 LYS A N 1
ATOM 856 C CA . LYS A 1 108 ? -20.092 -24.796 37.499 1.00 51.69 108 LYS A CA 1
ATOM 857 C C . LYS A 1 108 ? -19.056 -25.295 38.504 1.00 51.69 108 LYS A C 1
ATOM 859 O O . LYS A 1 108 ? -19.408 -25.900 39.515 1.00 51.69 108 LYS A O 1
ATOM 864 N N . ILE A 1 109 ? -17.783 -25.014 38.259 1.00 58.38 109 ILE A N 1
ATOM 865 C CA . ILE A 1 109 ? -16.761 -25.100 39.301 1.00 58.38 109 ILE A CA 1
ATOM 866 C C . ILE A 1 109 ? -17.156 -24.080 40.386 1.00 58.38 109 ILE A C 1
ATOM 868 O O . ILE A 1 109 ? -17.333 -22.900 40.067 1.00 58.38 109 ILE A O 1
ATOM 872 N N . PRO A 1 110 ? -17.339 -24.482 41.659 1.00 55.59 110 PRO A N 1
ATOM 873 C CA . PRO A 1 110 ? -17.632 -23.549 42.739 1.00 55.59 110 PRO A CA 1
ATOM 874 C C . PRO A 1 110 ? -16.409 -22.658 42.971 1.00 55.59 110 PRO A C 1
ATOM 876 O O . PRO A 1 110 ? -15.486 -23.014 43.700 1.00 55.59 110 PRO A O 1
ATOM 879 N N . ILE A 1 111 ? -16.374 -21.495 42.324 1.00 57.69 111 ILE A N 1
ATOM 880 C CA . ILE A 1 111 ? -15.349 -20.490 42.593 1.00 57.69 111 ILE A CA 1
ATOM 881 C C . ILE A 1 111 ? -15.640 -19.938 43.996 1.00 57.69 111 ILE A C 1
ATOM 883 O O . ILE A 1 111 ? -16.743 -19.430 44.225 1.00 57.69 111 ILE A O 1
ATOM 887 N N . PRO A 1 112 ? -14.706 -20.032 44.960 1.00 63.59 112 PRO A N 1
ATOM 888 C CA . PRO A 1 112 ? -14.906 -19.476 46.291 1.00 63.59 112 PRO A CA 1
ATOM 889 C C . PRO A 1 112 ? -15.223 -17.979 46.177 1.00 63.59 112 PRO A C 1
ATOM 891 O O . PRO A 1 112 ? -14.418 -17.190 45.682 1.00 63.59 112 PRO A O 1
ATOM 894 N N . ALA A 1 113 ? -16.417 -17.598 46.640 1.00 60.62 113 ALA A N 1
ATOM 895 C CA . ALA A 1 113 ? -17.104 -16.328 46.373 1.00 60.62 113 ALA A CA 1
ATOM 896 C C . ALA A 1 113 ? -16.411 -15.049 46.900 1.00 60.62 113 ALA A C 1
ATOM 898 O O . ALA A 1 113 ? -17.004 -13.970 46.894 1.00 60.62 113 ALA A O 1
ATOM 899 N N . HIS A 1 114 ? -15.168 -15.139 47.373 1.00 67.06 114 HIS A N 1
ATOM 900 C CA . HIS A 1 114 ? -14.510 -14.073 48.124 1.00 67.06 114 HIS A CA 1
ATOM 901 C C . HIS A 1 114 ? -13.341 -13.398 47.405 1.00 67.06 114 HIS A C 1
ATOM 903 O O . HIS A 1 114 ? -12.868 -12.371 47.893 1.00 67.06 114 HIS A O 1
ATOM 909 N N . LYS A 1 115 ? -12.887 -13.897 46.246 1.00 79.19 115 LYS A N 1
ATOM 910 C CA . LYS A 1 115 ? -11.770 -13.275 45.519 1.00 79.19 115 LYS A CA 1
ATOM 911 C C . LYS A 1 115 ? -12.231 -12.654 44.205 1.00 79.19 115 LYS A C 1
ATOM 913 O O . LYS A 1 115 ? -12.421 -13.325 43.201 1.00 79.19 115 LYS A O 1
ATOM 918 N N . VAL A 1 116 ? -12.403 -11.338 44.232 1.00 82.62 116 VAL A N 1
ATOM 919 C CA . VAL A 1 116 ? -12.653 -10.530 43.038 1.00 82.62 116 VAL A CA 1
ATOM 920 C C . VAL A 1 116 ? -11.314 -10.254 42.354 1.00 82.62 116 VAL A C 1
ATOM 922 O O . VAL A 1 116 ? -10.451 -9.586 42.927 1.00 82.62 116 VAL A O 1
ATOM 925 N N . HIS A 1 117 ? -11.134 -10.768 41.140 1.00 88.88 117 HIS A N 1
ATOM 926 C CA . HIS A 1 117 ? -9.973 -10.456 40.310 1.00 88.88 117 HIS A CA 1
ATOM 927 C C . HIS A 1 117 ? -10.159 -9.094 39.635 1.00 88.88 117 HIS A C 1
ATOM 929 O O . HIS A 1 117 ? -11.263 -8.750 39.215 1.00 88.88 117 HIS A O 1
ATOM 935 N N . LYS A 1 118 ? -9.079 -8.308 39.543 1.00 92.12 118 LYS A N 1
ATOM 936 C CA . LYS A 1 118 ? -9.087 -7.073 38.756 1.00 92.12 118 LYS A CA 1
ATOM 937 C C . LYS A 1 118 ? -8.924 -7.433 37.282 1.00 92.12 118 LYS A C 1
ATOM 939 O O . LYS A 1 118 ? -7.929 -8.059 36.930 1.00 92.12 118 LYS A O 1
ATOM 944 N N . VAL A 1 119 ? -9.880 -7.037 36.452 1.00 93.69 119 VAL A N 1
ATOM 945 C CA . VAL A 1 119 ? -9.858 -7.235 35.001 1.00 93.69 119 VAL A CA 1
ATOM 946 C C . VAL A 1 119 ? -9.885 -5.864 34.346 1.00 93.69 119 VAL A C 1
ATOM 948 O O . VAL A 1 119 ? -10.799 -5.073 34.582 1.00 93.69 119 VAL A O 1
ATOM 951 N N . SER A 1 120 ? -8.860 -5.571 33.553 1.00 93.25 120 SER A N 1
ATOM 952 C CA . SER A 1 120 ? -8.794 -4.362 32.739 1.00 93.25 120 SER A CA 1
ATOM 953 C C . SER A 1 120 ? -9.746 -4.465 31.549 1.00 93.25 120 SER A C 1
ATOM 955 O O . SER A 1 120 ? -9.761 -5.482 30.858 1.00 93.25 120 SER A O 1
ATOM 957 N N . PHE A 1 121 ? -10.510 -3.405 31.301 1.00 90.88 121 PHE A N 1
ATOM 958 C CA . PHE A 1 121 ? -11.420 -3.286 30.162 1.00 90.88 121 PHE A CA 1
ATOM 959 C C . PHE A 1 121 ? -11.064 -2.030 29.364 1.00 90.88 121 PHE A C 1
ATOM 961 O O . PHE A 1 121 ? -11.326 -0.918 29.817 1.00 90.88 121 PHE A O 1
ATOM 968 N N . GLY A 1 122 ? -10.410 -2.217 28.220 1.00 90.50 122 GLY A N 1
ATOM 969 C CA . GLY A 1 122 ? -9.965 -1.135 27.343 1.00 90.50 122 GLY A CA 1
ATOM 970 C C . GLY A 1 122 ? -11.051 -0.677 26.370 1.00 90.50 122 GLY A C 1
ATOM 971 O O . GLY A 1 122 ? -11.860 -1.483 25.909 1.00 90.50 122 GLY A O 1
ATOM 972 N N . GLY A 1 123 ? -11.057 0.611 26.033 1.00 89.31 123 GLY A N 1
ATOM 973 C CA . GLY A 1 123 ? -11.905 1.180 24.985 1.00 89.31 123 GLY A CA 1
ATOM 974 C C . GLY A 1 123 ? -11.594 2.650 24.720 1.00 89.31 123 GLY A C 1
ATOM 975 O O . GLY A 1 123 ? -10.779 3.254 25.418 1.00 89.31 123 GLY A O 1
ATOM 976 N N . ASP A 1 124 ? -12.260 3.231 23.722 1.00 86.00 124 ASP A N 1
ATOM 977 C CA . ASP A 1 124 ? -12.188 4.673 23.466 1.00 86.00 124 ASP A CA 1
ATOM 978 C C . ASP A 1 124 ? -12.759 5.492 24.643 1.00 86.00 124 ASP A C 1
ATOM 980 O O . ASP A 1 124 ? -13.365 4.958 25.581 1.00 86.00 124 ASP A O 1
ATOM 984 N N . MET A 1 125 ? -12.584 6.816 24.607 1.00 83.88 125 MET A N 1
ATOM 985 C CA . MET A 1 125 ? -13.001 7.689 25.711 1.00 83.88 125 MET A CA 1
ATOM 986 C C . MET A 1 125 ? -14.504 7.575 26.030 1.00 83.88 125 MET A C 1
ATOM 988 O O . MET A 1 125 ? -14.914 7.684 27.190 1.00 83.88 125 MET A O 1
ATOM 992 N N . LEU A 1 126 ? -15.336 7.302 25.019 1.00 85.38 126 LEU A N 1
ATOM 993 C CA . LEU A 1 126 ? -16.777 7.124 25.190 1.00 85.38 126 LEU A CA 1
ATOM 994 C C . LEU A 1 126 ? -17.108 5.785 25.867 1.00 85.38 126 LEU A C 1
ATOM 996 O O . LEU A 1 126 ? -17.966 5.731 26.751 1.00 85.38 126 LEU A O 1
ATOM 1000 N N . THR A 1 127 ? -16.421 4.715 25.479 1.00 88.00 127 THR A N 1
ATOM 1001 C CA . THR A 1 127 ? -16.550 3.368 26.048 1.00 88.00 127 THR A CA 1
ATOM 1002 C C . THR A 1 127 ? -16.083 3.344 27.497 1.00 88.00 127 THR A C 1
ATOM 1004 O O . THR A 1 127 ? -16.790 2.812 28.355 1.00 88.00 127 THR A O 1
ATOM 1007 N N . TRP A 1 128 ? -14.958 4.002 27.790 1.00 94.12 128 TRP A N 1
ATOM 1008 C CA . TRP A 1 128 ? -14.465 4.197 29.151 1.00 94.12 128 TRP A CA 1
ATOM 1009 C C . TRP A 1 128 ? -15.508 4.901 30.028 1.00 94.12 128 TRP A C 1
ATOM 1011 O O . TRP A 1 128 ? -15.873 4.388 31.089 1.00 94.12 128 TRP A O 1
ATOM 1021 N N . LYS A 1 129 ? -16.075 6.019 29.549 1.00 92.44 129 LYS A N 1
ATOM 1022 C CA . LYS A 1 129 ? -17.069 6.778 30.319 1.00 92.44 129 LYS A CA 1
ATOM 1023 C C . LYS A 1 129 ? -18.360 5.991 30.548 1.00 92.44 129 LYS A C 1
ATOM 1025 O O . LYS A 1 129 ? -18.909 6.014 31.646 1.00 92.44 129 LYS A O 1
ATOM 1030 N N . ARG A 1 130 ? -18.827 5.244 29.542 1.00 95.50 130 ARG A N 1
ATOM 1031 C CA . ARG A 1 130 ? -19.997 4.354 29.669 1.00 95.50 130 ARG A CA 1
ATOM 1032 C C . ARG A 1 130 ? -19.763 3.240 30.686 1.00 95.50 130 ARG A C 1
ATOM 1034 O O . ARG A 1 130 ? -20.663 2.941 31.471 1.00 95.50 130 ARG A O 1
ATOM 1041 N N . ALA A 1 131 ? -18.577 2.636 30.680 1.00 93.62 131 ALA A N 1
ATOM 1042 C CA . ALA A 1 131 ? -18.212 1.609 31.647 1.00 93.62 131 ALA A CA 1
ATOM 1043 C C . ALA A 1 131 ? -18.186 2.175 33.075 1.00 93.62 131 ALA A C 1
ATOM 1045 O O . ALA A 1 131 ? -18.766 1.569 33.974 1.00 93.62 131 ALA A O 1
ATOM 1046 N N . GLU A 1 132 ? -17.612 3.365 33.271 1.00 95.75 132 GLU A N 1
ATOM 1047 C CA . GLU A 1 132 ? -17.597 4.062 34.564 1.00 95.75 132 GLU A CA 1
ATOM 1048 C C . GLU A 1 132 ? -19.020 4.344 35.076 1.00 95.75 132 GLU A C 1
ATOM 1050 O O . GLU A 1 132 ? -19.373 3.926 36.178 1.00 95.75 132 GLU A O 1
ATOM 1055 N N . THR A 1 133 ? -19.884 4.936 34.243 1.00 96.38 133 THR A N 1
ATOM 1056 C CA . THR A 1 133 ? -21.291 5.192 34.599 1.00 96.38 133 THR A CA 1
ATOM 1057 C C . THR A 1 133 ? -22.052 3.904 34.921 1.00 96.38 133 THR A C 1
ATOM 1059 O O . THR A 1 133 ? -22.876 3.875 35.836 1.00 96.38 133 THR A O 1
ATOM 1062 N N . THR A 1 134 ? -21.777 2.816 34.198 1.00 95.06 134 THR A N 1
ATOM 1063 C CA . THR A 1 134 ? -22.409 1.516 34.468 1.00 95.06 134 THR A CA 1
ATOM 1064 C C . THR A 1 134 ? -21.967 0.965 35.823 1.00 95.06 134 THR A C 1
ATOM 1066 O O . THR A 1 134 ? -22.812 0.533 36.607 1.00 95.06 134 THR A O 1
ATOM 1069 N N . ILE A 1 135 ? -20.667 1.034 36.140 1.00 96.31 135 ILE A N 1
ATOM 1070 C CA . ILE A 1 135 ? -20.125 0.634 37.447 1.00 96.31 135 ILE A CA 1
ATOM 1071 C C . ILE A 1 135 ? -20.784 1.451 38.565 1.00 96.31 135 ILE A C 1
ATOM 1073 O O . ILE A 1 135 ? -21.240 0.867 39.547 1.00 96.31 135 ILE A O 1
ATOM 1077 N N . GLU A 1 136 ? -20.904 2.772 38.403 1.00 95.75 136 GLU A N 1
ATOM 1078 C CA . GLU A 1 136 ? -21.580 3.663 39.358 1.00 95.75 136 GLU A CA 1
ATOM 1079 C C . GLU A 1 136 ? -23.050 3.280 39.583 1.00 95.75 136 GLU A C 1
ATOM 1081 O O . GLU A 1 136 ? -23.486 3.128 40.727 1.00 95.75 136 GLU A O 1
ATOM 1086 N N . CYS A 1 137 ? -23.812 3.045 38.510 1.00 95.88 137 CYS A N 1
ATOM 1087 C CA . CYS A 1 137 ? -25.216 2.626 38.599 1.00 95.88 137 CYS A CA 1
ATOM 1088 C C . CYS A 1 137 ? -25.374 1.278 39.321 1.00 95.88 137 CYS A C 1
ATOM 1090 O O . CYS A 1 137 ? -26.358 1.042 40.027 1.00 95.88 137 CYS A O 1
ATOM 1092 N N . CYS A 1 138 ? -24.386 0.399 39.173 1.00 94.94 138 CYS A N 1
ATOM 1093 C CA . CYS A 1 138 ? -24.360 -0.935 39.752 1.00 94.94 138 CYS A CA 1
ATOM 1094 C C . CYS A 1 138 ? -23.929 -0.978 41.230 1.00 94.94 138 CYS A C 1
ATOM 1096 O O . CYS A 1 138 ? -24.131 -2.008 41.882 1.00 94.94 138 CYS A O 1
ATOM 1098 N N . GLN A 1 139 ? -23.406 0.115 41.805 1.00 93.69 139 GLN A N 1
ATOM 1099 C CA . GLN A 1 139 ? -22.861 0.131 43.176 1.00 93.69 139 GLN A CA 1
ATOM 1100 C C . GLN A 1 139 ? -23.866 -0.301 44.254 1.00 93.69 139 GLN A C 1
ATOM 1102 O O . GLN A 1 139 ? -23.474 -0.858 45.277 1.00 93.69 139 GLN A O 1
ATOM 1107 N N . LYS A 1 140 ? -25.168 -0.090 44.024 1.00 94.12 140 LYS A N 1
ATOM 1108 C CA . LYS A 1 140 ? -26.236 -0.440 44.979 1.00 94.12 140 LYS A CA 1
ATOM 1109 C C . LYS A 1 140 ? -26.634 -1.921 44.958 1.00 94.12 140 LYS A C 1
ATOM 1111 O O . LYS A 1 140 ? -27.513 -2.321 45.717 1.00 94.12 140 LYS A O 1
ATOM 1116 N N . SER A 1 141 ? -26.043 -2.740 44.087 1.00 94.19 141 SER A N 1
ATOM 1117 C CA . SER A 1 141 ? -26.404 -4.155 43.990 1.00 94.19 141 SER A CA 1
ATOM 1118 C C . SER A 1 141 ? -25.922 -4.974 45.193 1.00 94.19 141 SER A C 1
ATOM 1120 O O . SER A 1 141 ? -24.959 -4.610 45.864 1.00 94.19 141 SER A O 1
ATOM 1122 N N . THR A 1 142 ? -26.571 -6.109 45.459 1.00 91.12 142 THR A N 1
ATOM 1123 C CA . THR A 1 142 ? -26.323 -6.949 46.647 1.00 91.12 142 THR A CA 1
ATOM 1124 C C . THR A 1 142 ? -25.118 -7.882 46.518 1.00 91.12 142 THR A C 1
ATOM 1126 O O . THR A 1 142 ? -24.595 -8.349 47.525 1.00 91.12 142 THR A O 1
ATOM 1129 N N . THR A 1 143 ? -24.657 -8.163 45.298 1.00 89.12 143 THR A N 1
ATOM 1130 C CA . THR A 1 143 ? -23.536 -9.085 45.037 1.00 89.12 143 THR A CA 1
ATOM 1131 C C . THR A 1 143 ? -22.370 -8.356 44.379 1.00 89.12 143 THR A C 1
ATOM 1133 O O . THR A 1 143 ? -22.607 -7.555 43.476 1.00 89.12 143 THR A O 1
ATOM 1136 N N . LEU A 1 144 ? -21.127 -8.698 44.740 1.00 87.38 144 LEU A N 1
ATOM 1137 C CA . LEU A 1 144 ? -19.910 -8.067 44.194 1.00 87.38 144 LEU A CA 1
ATOM 1138 C C . LEU A 1 144 ? -19.831 -8.146 42.660 1.00 87.38 144 LEU A C 1
ATOM 1140 O O . LEU A 1 144 ? -19.407 -7.188 42.020 1.00 87.38 144 LEU A O 1
ATOM 1144 N N . LEU A 1 145 ? -20.306 -9.253 42.077 1.00 87.25 145 LEU A N 1
ATOM 1145 C CA . LEU A 1 145 ? -20.382 -9.439 40.626 1.00 87.25 145 LEU A CA 1
ATOM 1146 C C . LEU A 1 145 ? -21.335 -8.425 39.974 1.00 87.25 145 LEU A C 1
ATOM 1148 O O . LEU A 1 145 ? -20.966 -7.751 39.021 1.00 87.25 145 LEU A O 1
ATOM 1152 N N . LYS A 1 146 ? -22.545 -8.259 40.523 1.00 89.44 146 LYS A N 1
ATOM 1153 C CA . LYS A 1 146 ? -23.512 -7.263 40.030 1.00 89.44 146 LYS A CA 1
ATOM 1154 C C . LYS A 1 146 ? -23.105 -5.820 40.322 1.00 89.44 146 LYS A C 1
ATOM 1156 O O . LYS A 1 146 ? -23.590 -4.929 39.639 1.00 89.44 146 LYS A O 1
ATOM 1161 N N . GLN A 1 147 ? -22.242 -5.594 41.312 1.00 94.25 147 GLN A N 1
ATOM 1162 C CA . GLN A 1 147 ? -21.587 -4.301 41.533 1.00 94.25 147 GLN A CA 1
ATOM 1163 C C . GLN A 1 147 ? -20.483 -4.023 40.504 1.00 94.25 147 GLN A C 1
ATOM 1165 O O . GLN A 1 147 ? -19.897 -2.946 40.537 1.00 94.25 147 GLN A O 1
ATOM 1170 N N . LEU A 1 148 ? -20.167 -4.992 39.631 1.00 94.75 148 LEU A N 1
ATOM 1171 C CA . LEU A 1 148 ? -19.038 -4.944 38.699 1.00 94.75 148 LEU A CA 1
ATOM 1172 C C . LEU A 1 148 ? -17.706 -4.671 39.414 1.00 94.75 148 LEU A C 1
ATOM 1174 O O . LEU A 1 148 ? -16.764 -4.119 38.845 1.00 94.75 148 LEU A O 1
ATOM 1178 N N . LYS A 1 149 ? -17.613 -5.066 40.689 1.00 91.50 149 LYS A N 1
ATOM 1179 C CA . LYS A 1 149 ? -16.406 -4.876 41.486 1.00 91.50 149 LYS A CA 1
ATOM 1180 C C . LYS A 1 149 ? -15.315 -5.744 40.865 1.00 91.50 149 LYS A C 1
ATOM 1182 O O . LYS A 1 149 ? -15.539 -6.930 40.653 1.00 91.50 149 LYS A O 1
ATOM 1187 N N . GLY A 1 150 ? -14.162 -5.148 40.561 1.00 93.25 150 GLY A N 1
ATOM 1188 C CA . GLY A 1 150 ? -13.054 -5.808 39.857 1.00 93.25 150 GLY A CA 1
ATOM 1189 C C . GLY A 1 150 ? -12.895 -5.382 38.397 1.00 93.25 150 GLY A C 1
ATOM 1190 O O . GLY A 1 150 ? -11.786 -5.468 37.880 1.00 93.25 150 GLY A O 1
ATOM 1191 N N . LEU A 1 151 ? -13.936 -4.845 37.755 1.00 95.44 151 LEU A N 1
ATOM 1192 C CA . LEU A 1 151 ? -13.803 -4.269 36.419 1.00 95.44 151 LEU A CA 1
ATO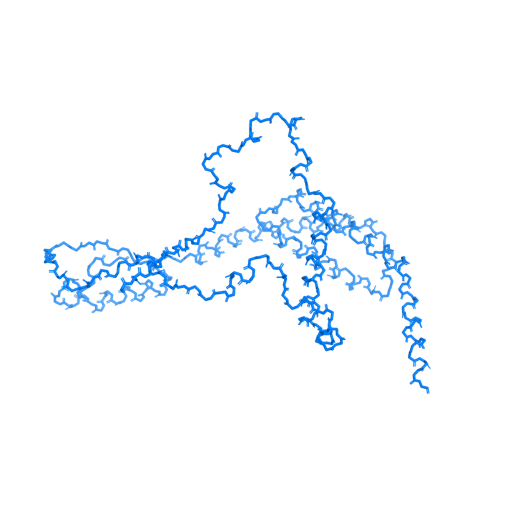M 1193 C C . LEU A 1 151 ? -13.086 -2.916 36.516 1.00 95.44 151 LEU A C 1
ATOM 1195 O O . LEU A 1 151 ? -13.531 -2.022 37.236 1.00 95.44 151 LEU A O 1
ATOM 1199 N N . HIS A 1 152 ? -11.963 -2.773 35.818 1.00 95.56 152 HIS A N 1
ATOM 1200 C CA . HIS A 1 152 ? -11.182 -1.541 35.781 1.00 95.56 152 HIS A CA 1
ATOM 1201 C C . HIS A 1 152 ? -11.154 -1.000 34.348 1.00 95.56 152 HIS A C 1
ATOM 1203 O O . HIS A 1 152 ? -10.370 -1.494 33.534 1.00 95.56 152 HIS A O 1
ATOM 1209 N N . PRO A 1 153 ? -12.028 -0.038 34.003 1.00 95.06 153 PRO A N 1
ATOM 1210 C CA . PRO A 1 153 ? -12.036 0.533 32.669 1.00 95.06 153 PRO A CA 1
ATOM 1211 C C . PRO A 1 153 ? -10.774 1.375 32.451 1.00 95.06 153 PRO A C 1
ATOM 1213 O O . PRO A 1 153 ? -10.435 2.229 33.272 1.00 95.06 153 PRO A O 1
ATOM 1216 N N . ILE A 1 154 ? -10.093 1.138 31.334 1.00 94.19 154 ILE A N 1
ATOM 1217 C CA . ILE A 1 154 ? -8.899 1.863 30.896 1.00 94.19 154 ILE A CA 1
ATOM 1218 C C . ILE A 1 154 ? -9.254 2.595 29.602 1.00 94.19 154 ILE A C 1
ATOM 1220 O O . ILE A 1 154 ? -9.909 2.038 28.722 1.00 94.19 154 ILE A O 1
ATOM 1224 N N . CYS A 1 155 ? -8.860 3.865 29.507 1.00 87.94 155 CYS A N 1
ATOM 1225 C CA . CYS A 1 155 ? -8.978 4.619 28.266 1.00 87.94 155 CYS A CA 1
ATOM 1226 C C . CYS A 1 155 ? -7.811 4.231 27.349 1.00 87.94 155 CYS A C 1
ATOM 1228 O O . CYS A 1 155 ? -6.684 4.694 27.534 1.00 87.94 155 CYS A O 1
ATOM 1230 N N . ASP A 1 156 ? -8.099 3.378 26.372 1.00 83.31 156 ASP A N 1
ATOM 1231 C CA . ASP A 1 156 ? -7.170 2.928 25.336 1.00 83.31 156 ASP A CA 1
ATOM 1232 C C . ASP A 1 156 ? -7.479 3.661 24.030 1.00 83.31 156 ASP A C 1
ATOM 1234 O O . ASP A 1 156 ? -7.725 3.061 22.983 1.00 83.31 156 ASP A O 1
ATOM 1238 N N . ASP A 1 157 ? -7.482 4.996 24.093 1.00 78.12 157 ASP A N 1
ATOM 1239 C CA . ASP A 1 157 ? -7.690 5.845 22.923 1.00 78.12 157 ASP A CA 1
ATOM 1240 C C . ASP A 1 157 ? -6.432 5.864 22.040 1.00 78.12 157 ASP A C 1
ATOM 1242 O O . ASP A 1 157 ? -5.626 6.802 22.012 1.00 78.12 157 ASP A O 1
ATOM 1246 N N . TRP A 1 158 ? -6.233 4.745 21.346 1.00 70.81 158 TRP A N 1
ATOM 1247 C CA . TRP A 1 158 ? -5.177 4.571 20.361 1.00 70.81 158 TRP A CA 1
ATOM 1248 C C . TRP A 1 158 ? -5.310 5.586 19.225 1.00 70.81 158 TRP A C 1
ATOM 1250 O O . TRP A 1 158 ? -4.297 6.053 18.714 1.00 70.81 158 TRP A O 1
ATOM 1260 N N . HIS A 1 159 ? -6.537 5.979 18.874 1.00 66.50 159 HIS A N 1
ATOM 1261 C CA . HIS A 1 159 ? -6.783 6.973 17.838 1.00 66.50 159 HIS A CA 1
ATOM 1262 C C . HIS A 1 159 ? -6.286 8.356 18.253 1.00 66.50 159 HIS A C 1
ATOM 1264 O O . HIS A 1 159 ? -5.583 8.980 17.469 1.00 66.50 159 HIS A O 1
ATOM 1270 N N . ALA A 1 160 ? -6.534 8.804 19.485 1.00 65.19 160 ALA A N 1
ATOM 1271 C CA . ALA A 1 160 ? -5.991 10.069 19.979 1.00 65.19 160 ALA A CA 1
ATOM 1272 C C . ALA A 1 160 ? -4.454 10.060 20.056 1.00 65.19 160 ALA A C 1
ATOM 1274 O O . ALA A 1 160 ? -3.812 11.023 19.638 1.00 65.19 160 ALA A O 1
ATOM 1275 N N . LYS A 1 161 ? -3.847 8.961 20.531 1.00 66.62 161 LYS A N 1
ATOM 1276 C CA . LYS A 1 161 ? -2.378 8.807 20.539 1.00 66.62 161 LYS A CA 1
ATOM 1277 C C . LYS A 1 161 ? -1.796 8.808 19.128 1.00 66.62 161 LYS A C 1
ATOM 1279 O O . LYS A 1 161 ? -0.768 9.434 18.894 1.00 66.62 161 LYS A O 1
ATOM 1284 N N . LYS A 1 162 ? -2.460 8.136 18.189 1.00 64.69 162 LYS A N 1
ATOM 1285 C CA . LYS A 1 162 ? -2.078 8.117 16.780 1.00 64.69 162 LYS A CA 1
ATOM 1286 C C . LYS A 1 162 ? -2.226 9.496 16.140 1.00 64.69 162 LYS A C 1
ATOM 1288 O O . LYS A 1 162 ? -1.277 9.936 15.518 1.00 64.69 162 LYS A O 1
ATOM 1293 N N . CYS A 1 163 ? -3.334 10.206 16.354 1.00 63.06 163 CYS A N 1
ATOM 1294 C CA . CYS A 1 163 ? -3.524 11.563 15.838 1.00 63.06 163 CYS A CA 1
ATOM 1295 C C . CYS A 1 163 ? -2.493 12.552 16.397 1.00 63.06 163 CYS A C 1
ATOM 1297 O O . CYS A 1 163 ? -2.061 13.440 15.672 1.00 63.06 163 CYS A O 1
ATOM 1299 N N . LEU A 1 164 ? -2.076 12.401 17.660 1.00 51.50 164 LEU A N 1
ATOM 1300 C CA . LEU A 1 164 ? -1.009 13.216 18.247 1.00 51.50 164 LEU A CA 1
ATOM 1301 C C . LEU A 1 164 ? 0.345 12.939 17.572 1.00 51.50 164 LEU A C 1
ATOM 1303 O O . LEU A 1 164 ? 1.045 13.873 17.198 1.00 51.50 164 LEU A O 1
ATOM 1307 N N . LEU A 1 165 ? 0.677 11.660 17.365 1.00 57.59 165 LEU A N 1
ATOM 1308 C CA . LEU A 1 165 ? 1.899 11.246 16.667 1.00 57.59 165 LEU A CA 1
ATOM 1309 C C . LEU A 1 165 ? 1.887 11.655 15.186 1.00 57.59 165 LEU A C 1
ATOM 1311 O O . LEU A 1 165 ? 2.907 12.078 14.655 1.00 57.59 165 LEU A O 1
ATOM 1315 N N . GLU A 1 166 ? 0.732 11.564 14.528 1.00 62.44 166 GLU A N 1
ATOM 1316 C CA . GLU A 1 166 ? 0.537 12.014 13.149 1.00 62.44 166 GLU A CA 1
ATOM 1317 C C . GLU A 1 166 ? 0.653 13.538 13.039 1.00 62.44 166 GLU A C 1
ATOM 1319 O O . GLU A 1 166 ? 1.241 14.015 12.078 1.00 62.44 166 GLU A O 1
ATOM 1324 N N . ALA A 1 167 ? 0.175 14.308 14.023 1.00 58.44 167 ALA A N 1
ATOM 1325 C CA . ALA A 1 167 ? 0.290 15.768 14.024 1.00 58.44 167 ALA A CA 1
ATOM 1326 C C . ALA A 1 167 ? 1.741 16.256 14.205 1.00 58.44 167 ALA A C 1
ATOM 1328 O O . ALA A 1 167 ? 2.153 17.203 13.535 1.00 58.44 167 ALA A O 1
ATOM 1329 N N . GLU A 1 168 ? 2.527 15.602 15.068 1.00 57.75 168 GLU A N 1
ATOM 1330 C CA . GLU A 1 168 ? 3.958 15.904 15.241 1.00 57.75 168 GLU A CA 1
ATOM 1331 C C . GLU A 1 168 ? 4.790 15.513 14.002 1.00 57.75 168 GLU A C 1
ATOM 1333 O O . GLU A 1 168 ? 5.723 16.230 13.617 1.00 57.75 168 GLU A O 1
ATOM 1338 N N . ASP A 1 169 ? 4.423 14.416 13.330 1.00 62.25 169 ASP A N 1
ATOM 1339 C CA . ASP A 1 169 ? 5.037 13.994 12.066 1.00 62.25 169 ASP A CA 1
ATOM 1340 C C . ASP A 1 169 ? 4.610 14.887 10.889 1.00 62.25 169 ASP A C 1
ATOM 1342 O O . ASP A 1 169 ? 5.399 15.140 9.981 1.00 62.25 169 ASP A O 1
ATOM 1346 N N . GLU A 1 170 ? 3.392 15.434 10.895 1.00 59.19 170 GLU A N 1
ATOM 1347 C CA . GLU A 1 170 ? 2.860 16.207 9.772 1.00 59.19 170 GLU A CA 1
ATOM 1348 C C . GLU A 1 170 ? 3.544 17.571 9.594 1.00 59.19 170 GLU A C 1
ATOM 1350 O O . GLU A 1 170 ? 3.785 17.969 8.454 1.00 59.19 170 GLU A O 1
ATOM 1355 N N . ASP A 1 171 ? 3.927 18.270 10.666 1.00 59.53 171 ASP A N 1
ATOM 1356 C CA . ASP A 1 171 ? 4.676 19.538 10.563 1.00 59.53 171 ASP A CA 1
ATOM 1357 C C . ASP A 1 171 ? 6.140 19.319 10.147 1.00 59.53 171 ASP A C 1
ATOM 1359 O O . ASP A 1 171 ? 6.683 20.053 9.306 1.00 59.53 171 ASP A O 1
ATOM 1363 N N . SER A 1 172 ? 6.760 18.243 10.641 1.00 62.25 172 SER A N 1
ATOM 1364 C CA . SER A 1 172 ? 8.091 17.809 10.196 1.00 62.25 172 SER A CA 1
ATOM 1365 C C . SER A 1 172 ? 8.066 17.368 8.727 1.00 62.25 172 SER A C 1
ATOM 1367 O O . SER A 1 172 ? 8.924 17.772 7.934 1.00 62.25 172 SER A O 1
ATOM 1369 N N . ARG A 1 173 ? 7.026 16.630 8.314 1.00 59.81 173 ARG A N 1
ATOM 1370 C CA . ARG A 1 173 ? 6.777 16.252 6.916 1.00 59.81 173 ARG A CA 1
ATOM 1371 C C . ARG A 1 173 ? 6.470 17.451 6.043 1.00 59.81 173 ARG A C 1
ATOM 1373 O O . ARG A 1 173 ? 6.993 17.493 4.941 1.00 59.81 173 ARG A O 1
ATOM 1380 N N . LYS A 1 174 ? 5.660 18.421 6.472 1.00 66.12 174 LYS A N 1
ATOM 1381 C CA . LYS A 1 174 ? 5.352 19.628 5.680 1.00 66.12 174 LYS A CA 1
ATOM 1382 C C . LYS A 1 174 ? 6.613 20.429 5.391 1.00 66.12 174 LYS A C 1
ATOM 1384 O O . LYS A 1 174 ? 6.818 20.828 4.248 1.00 66.12 174 LYS A O 1
ATOM 1389 N N . THR A 1 175 ? 7.484 20.577 6.385 1.00 68.50 175 THR A N 1
ATOM 1390 C CA . THR A 1 175 ? 8.766 21.276 6.234 1.00 68.50 175 THR A CA 1
ATOM 1391 C C . THR A 1 175 ? 9.712 20.508 5.304 1.00 68.50 175 THR A C 1
ATOM 1393 O O . THR A 1 175 ? 10.247 21.079 4.353 1.00 68.50 175 THR A O 1
ATOM 1396 N N . ALA A 1 176 ? 9.849 19.189 5.487 1.00 60.53 176 ALA A N 1
ATOM 1397 C CA . ALA A 1 176 ? 10.652 18.341 4.602 1.00 60.53 176 ALA A CA 1
ATOM 1398 C C . ALA A 1 176 ? 10.094 18.290 3.166 1.00 60.53 176 ALA A C 1
ATOM 1400 O O . ALA A 1 176 ? 10.853 18.343 2.201 1.00 60.53 176 ALA A O 1
ATOM 1401 N N . LEU A 1 177 ? 8.768 18.246 3.009 1.00 58.06 177 LEU A N 1
ATOM 1402 C CA . LEU A 1 177 ? 8.083 18.275 1.719 1.00 58.06 177 LEU A CA 1
ATOM 1403 C C . LEU A 1 177 ? 8.255 19.615 1.025 1.00 58.06 177 LEU A C 1
ATOM 1405 O O . LEU A 1 177 ? 8.451 19.616 -0.182 1.00 58.06 177 LEU A O 1
ATOM 1409 N N . GLN A 1 178 ? 8.215 20.739 1.740 1.00 67.50 178 GLN A N 1
ATOM 1410 C CA . GLN A 1 178 ? 8.503 22.049 1.157 1.00 67.50 178 GLN A CA 1
ATOM 1411 C C . GLN A 1 178 ? 9.953 22.139 0.680 1.00 67.50 178 GLN A C 1
ATOM 1413 O O . GLN A 1 178 ? 10.182 22.553 -0.454 1.00 67.50 178 GLN A O 1
ATOM 1418 N N . GLN A 1 179 ? 10.913 21.676 1.487 1.00 62.94 179 GLN A N 1
ATOM 1419 C CA . GLN A 1 179 ? 12.335 21.647 1.126 1.00 62.94 179 GLN A CA 1
ATOM 1420 C C . GLN A 1 179 ? 12.585 20.780 -0.119 1.00 62.94 179 GLN A C 1
ATOM 1422 O O . GLN A 1 179 ? 13.272 21.185 -1.052 1.00 62.94 179 GLN A O 1
ATOM 1427 N N . VAL A 1 180 ? 11.971 19.598 -0.159 1.00 57.72 180 VAL A N 1
ATOM 1428 C CA . VAL A 1 180 ? 12.108 18.636 -1.257 1.00 57.72 180 VAL A CA 1
ATOM 1429 C C . VAL A 1 180 ? 11.336 19.082 -2.488 1.00 57.72 180 VAL A C 1
ATOM 1431 O O . VAL A 1 180 ? 11.812 18.888 -3.596 1.00 57.72 180 VAL A O 1
ATOM 1434 N N . THR A 1 181 ? 10.171 19.707 -2.325 1.00 60.34 181 THR A N 1
ATOM 1435 C CA . THR A 1 181 ? 9.442 20.318 -3.442 1.00 60.34 181 THR A CA 1
ATOM 1436 C C . THR A 1 181 ? 10.281 21.434 -4.048 1.00 60.34 181 THR A C 1
ATOM 1438 O O . THR A 1 181 ? 10.362 21.506 -5.263 1.00 60.34 181 THR A O 1
ATOM 1441 N N . LEU A 1 182 ? 10.971 22.243 -3.239 1.00 63.75 182 LEU A N 1
ATOM 1442 C CA . LEU A 1 182 ? 11.931 23.237 -3.724 1.00 63.75 182 LEU A CA 1
ATOM 1443 C C . LEU A 1 182 ? 13.103 22.591 -4.470 1.00 63.75 182 LEU A C 1
ATOM 1445 O O . LEU A 1 182 ? 13.404 23.025 -5.572 1.00 63.75 182 LEU A O 1
ATOM 1449 N N . GLU A 1 183 ? 13.728 21.537 -3.940 1.00 59.31 183 GLU A N 1
ATOM 1450 C CA . GLU A 1 183 ? 14.823 20.845 -4.642 1.00 59.31 183 GLU A CA 1
ATOM 1451 C C . GLU A 1 183 ? 14.366 20.136 -5.924 1.00 59.31 183 GLU A C 1
ATOM 1453 O O . GLU A 1 183 ? 15.070 20.175 -6.931 1.00 59.31 183 GLU A O 1
ATOM 1458 N N . ILE A 1 184 ? 13.183 19.514 -5.913 1.00 57.31 184 ILE A N 1
ATOM 1459 C CA . ILE A 1 184 ? 12.582 18.890 -7.092 1.00 57.31 184 ILE A CA 1
ATOM 1460 C C . ILE A 1 184 ? 12.267 19.978 -8.111 1.00 57.31 184 ILE A C 1
ATOM 1462 O O . ILE A 1 184 ? 12.758 19.889 -9.227 1.00 57.31 184 ILE A O 1
ATOM 1466 N N . VAL A 1 185 ? 11.546 21.035 -7.739 1.00 57.97 185 VAL A N 1
ATOM 1467 C CA . VAL A 1 185 ? 11.245 22.157 -8.637 1.00 57.97 185 VAL A CA 1
ATOM 1468 C C . VAL A 1 185 ? 12.534 22.746 -9.200 1.00 57.97 185 VAL A C 1
ATOM 1470 O O . VAL A 1 185 ? 12.626 22.880 -10.408 1.00 57.97 185 VAL A O 1
ATOM 1473 N N . LEU A 1 186 ? 13.568 22.983 -8.391 1.00 55.78 186 LEU A N 1
ATOM 1474 C CA . LEU A 1 186 ? 14.865 23.476 -8.872 1.00 55.78 186 LEU A CA 1
ATOM 1475 C C . LEU A 1 186 ? 15.584 22.481 -9.797 1.00 55.78 186 LEU A C 1
ATOM 1477 O O . LEU A 1 186 ? 16.219 22.903 -10.753 1.00 55.78 186 LEU A O 1
ATOM 1481 N N . SER A 1 187 ? 15.446 21.170 -9.577 1.00 54.16 187 SER A N 1
ATOM 1482 C CA . SER A 1 187 ? 15.965 20.145 -10.500 1.00 54.16 187 SER A CA 1
ATOM 1483 C C . SER A 1 187 ? 15.144 20.003 -11.789 1.00 54.16 187 SER A C 1
ATOM 1485 O O . SER A 1 187 ? 15.653 19.502 -12.788 1.00 54.16 187 SER A O 1
ATOM 1487 N N . PHE A 1 188 ? 13.883 20.443 -11.766 1.00 49.91 188 PHE A N 1
ATOM 1488 C CA . PHE A 1 188 ? 12.993 20.540 -12.921 1.00 49.91 188 PHE A CA 1
ATOM 1489 C C . PHE A 1 188 ? 13.096 21.910 -13.614 1.00 49.91 188 PHE A C 1
ATOM 1491 O O . PHE A 1 188 ? 12.680 22.016 -14.756 1.00 49.91 188 PHE A O 1
ATOM 1498 N N . VAL A 1 189 ? 13.665 22.944 -12.981 1.00 47.19 189 VAL A N 1
ATOM 1499 C CA . VAL A 1 189 ? 13.869 24.287 -13.566 1.00 47.19 189 VAL A CA 1
ATOM 1500 C C . VAL A 1 189 ? 14.927 24.280 -14.681 1.00 47.19 189 VAL A C 1
ATOM 1502 O O . VAL A 1 189 ? 14.909 25.168 -15.525 1.00 47.19 189 VAL A O 1
ATOM 1505 N N . ASP A 1 190 ? 15.765 23.240 -14.765 1.00 48.25 190 ASP A N 1
ATOM 1506 C CA . ASP A 1 190 ? 16.603 22.970 -15.947 1.00 48.25 190 ASP A CA 1
ATOM 1507 C C . ASP A 1 190 ? 15.829 22.308 -17.107 1.00 48.25 190 ASP A C 1
ATOM 1509 O O . ASP A 1 190 ? 16.389 22.082 -18.182 1.00 48.25 190 ASP A O 1
ATOM 1513 N N . LEU A 1 191 ? 14.542 21.986 -16.932 1.00 49.59 191 LEU A N 1
ATOM 1514 C CA . LEU A 1 191 ? 13.660 21.795 -18.075 1.00 49.59 191 LEU A CA 1
ATOM 1515 C C . LEU A 1 191 ? 13.370 23.193 -18.601 1.00 49.59 191 LEU A C 1
ATOM 1517 O O . LEU A 1 191 ? 12.510 23.904 -18.076 1.00 49.59 191 LEU A O 1
ATOM 1521 N N . GLU A 1 192 ? 14.100 23.593 -19.644 1.00 52.56 192 GLU A N 1
ATOM 1522 C CA . GLU A 1 192 ? 13.628 24.683 -20.487 1.00 52.56 192 GLU A CA 1
ATOM 1523 C C . GLU A 1 192 ? 12.139 24.434 -20.770 1.00 52.56 192 GLU A C 1
ATOM 1525 O O . GLU A 1 192 ? 11.761 23.271 -20.961 1.00 52.56 192 GLU A O 1
ATOM 1530 N N . PRO A 1 193 ? 11.281 25.470 -20.751 1.00 50.78 193 PRO A N 1
ATOM 1531 C CA . PRO A 1 193 ? 9.879 25.345 -21.120 1.00 50.78 193 PRO A CA 1
ATOM 1532 C C . PRO A 1 193 ? 9.800 24.930 -22.592 1.00 50.78 193 PRO A C 1
ATOM 1534 O O . PRO A 1 193 ? 9.600 25.737 -23.495 1.00 50.78 193 PRO A O 1
ATOM 1537 N N . HIS A 1 194 ? 10.031 23.652 -22.853 1.00 54.12 194 HIS A N 1
ATOM 1538 C CA . HIS A 1 194 ? 9.831 23.042 -24.138 1.00 54.12 194 HIS A CA 1
ATOM 1539 C C . HIS A 1 194 ? 8.332 22.915 -24.330 1.00 54.12 194 HIS A C 1
ATOM 1541 O O . HIS A 1 194 ? 7.600 22.568 -23.403 1.00 54.12 194 HIS A O 1
ATOM 1547 N N . ASN A 1 195 ? 7.902 23.220 -25.554 1.00 53.66 195 ASN A N 1
ATOM 1548 C CA . ASN A 1 195 ? 6.553 22.986 -26.043 1.00 53.66 195 ASN A CA 1
ATOM 1549 C C . ASN A 1 195 ? 6.087 21.599 -25.586 1.00 53.66 195 ASN A C 1
ATOM 1551 O O . ASN A 1 195 ? 6.462 20.599 -26.196 1.00 53.66 195 ASN A O 1
ATOM 1555 N N . SER A 1 196 ? 5.263 21.532 -24.539 1.00 52.72 196 SER A N 1
ATOM 1556 C CA . SER A 1 196 ? 4.653 20.311 -23.999 1.00 52.72 196 SER A CA 1
ATOM 1557 C C . SER A 1 196 ? 3.575 19.747 -24.934 1.00 52.72 196 SER A C 1
ATOM 1559 O O . SER A 1 196 ? 2.532 19.262 -24.493 1.00 52.72 196 SER A O 1
ATOM 1561 N N . GLY A 1 197 ? 3.799 19.849 -26.246 1.00 63.47 197 GLY A N 1
ATOM 1562 C CA . GLY A 1 197 ? 2.814 19.570 -27.275 1.00 63.47 197 GLY A CA 1
ATOM 1563 C C . GLY A 1 197 ? 1.535 20.383 -27.060 1.00 63.47 197 GLY A C 1
ATOM 1564 O O . GLY A 1 197 ? 1.575 21.578 -26.776 1.00 63.47 197 GLY A O 1
ATOM 1565 N N . ASN A 1 198 ? 0.391 19.711 -27.179 1.00 69.25 198 ASN A N 1
ATOM 1566 C CA . ASN A 1 198 ? -0.945 20.305 -27.074 1.00 69.25 198 ASN A CA 1
ATOM 1567 C C . ASN A 1 198 ? -1.454 20.485 -25.627 1.00 69.25 198 ASN A C 1
ATOM 1569 O O . ASN A 1 198 ? -2.635 20.779 -25.437 1.00 69.25 198 ASN A O 1
ATOM 1573 N N . ILE A 1 199 ? -0.620 20.280 -24.601 1.00 72.88 199 ILE A N 1
ATOM 1574 C CA . ILE A 1 199 ? -1.035 20.409 -23.195 1.00 72.88 199 ILE A CA 1
ATOM 1575 C C . ILE A 1 199 ? -0.598 21.784 -22.668 1.00 72.88 199 ILE A C 1
ATOM 1577 O O . ILE A 1 199 ? 0.603 22.066 -22.693 1.00 72.88 199 ILE A O 1
ATOM 1581 N N . PRO A 1 200 ? -1.525 22.624 -22.157 1.00 76.00 200 PRO A N 1
ATOM 1582 C CA . PRO A 1 200 ? -1.181 23.877 -21.486 1.00 76.00 200 PRO A CA 1
ATOM 1583 C C . PRO A 1 200 ? -0.167 23.640 -20.359 1.00 76.00 200 PRO A C 1
ATOM 1585 O O . PRO A 1 200 ? -0.311 22.690 -19.584 1.00 76.00 200 PRO A O 1
ATOM 1588 N N . GLY A 1 201 ? 0.867 24.480 -20.269 1.00 73.56 201 GLY A N 1
ATOM 1589 C CA . GLY A 1 201 ? 1.980 24.279 -19.331 1.00 73.56 201 GLY A CA 1
ATOM 1590 C C . GLY A 1 201 ? 1.536 24.189 -17.866 1.00 73.56 201 GLY A C 1
ATOM 1591 O O . GLY A 1 201 ? 2.070 23.407 -17.087 1.00 73.56 201 GLY A O 1
ATOM 1592 N N . ASP A 1 202 ? 0.491 24.921 -17.507 1.00 69.31 202 ASP A N 1
ATOM 1593 C CA . ASP A 1 202 ? -0.212 24.886 -16.228 1.00 69.31 202 ASP A CA 1
ATOM 1594 C C . ASP A 1 202 ? -0.815 23.504 -15.917 1.00 69.31 202 ASP A C 1
ATOM 1596 O O . ASP A 1 202 ? -0.587 22.964 -14.830 1.00 69.31 202 ASP A O 1
ATOM 1600 N N . LEU A 1 203 ? -1.484 22.873 -16.886 1.00 72.50 203 LEU A N 1
ATOM 1601 C CA . LEU A 1 203 ? -2.029 21.519 -16.730 1.00 72.50 203 LEU A CA 1
ATOM 1602 C C . LEU A 1 203 ? -0.914 20.462 -16.668 1.00 72.50 203 LEU A C 1
ATOM 1604 O O . LEU A 1 203 ? -1.005 19.489 -15.913 1.00 72.50 203 LEU A O 1
ATOM 1608 N N . HIS A 1 204 ? 0.164 20.666 -17.428 1.00 76.94 204 HIS A N 1
ATOM 1609 C CA . HIS A 1 204 ? 1.344 19.805 -17.384 1.00 76.94 204 HIS A CA 1
ATOM 1610 C C . HIS A 1 204 ? 2.021 19.838 -16.002 1.00 76.94 204 HIS A C 1
ATOM 1612 O O . HIS A 1 204 ? 2.305 18.791 -15.412 1.00 76.94 204 HIS A O 1
ATOM 1618 N N . MET A 1 205 ? 2.197 21.033 -15.435 1.00 72.94 205 MET A N 1
ATOM 1619 C CA . MET A 1 205 ? 2.753 21.215 -14.094 1.00 72.94 205 MET A CA 1
ATOM 1620 C C . MET A 1 205 ? 1.846 20.642 -13.000 1.00 72.94 205 MET A C 1
ATOM 1622 O O . MET A 1 205 ? 2.341 20.052 -12.037 1.00 72.94 205 MET A O 1
ATOM 1626 N N . GLU A 1 206 ? 0.521 20.753 -13.137 1.00 81.12 206 GLU A N 1
ATOM 1627 C CA . GLU A 1 206 ? -0.419 20.098 -12.221 1.00 81.12 206 GLU A CA 1
ATOM 1628 C C . GLU A 1 206 ? -0.272 18.569 -12.260 1.00 81.12 206 GLU A C 1
ATOM 1630 O O . GLU A 1 206 ? -0.228 17.915 -11.211 1.00 81.12 206 GLU A O 1
ATOM 1635 N N . HIS A 1 207 ? -0.135 17.994 -13.457 1.00 80.50 207 HIS A N 1
ATOM 1636 C CA . HIS A 1 207 ? 0.066 16.559 -13.636 1.00 80.50 207 HIS A CA 1
ATOM 1637 C C . HIS A 1 207 ? 1.368 16.069 -12.985 1.00 80.50 207 HIS A C 1
ATOM 1639 O O . HIS A 1 207 ? 1.341 15.107 -12.211 1.00 80.50 207 HIS A O 1
ATOM 1645 N N . LEU A 1 208 ? 2.488 16.760 -13.223 1.00 77.81 208 LEU A N 1
ATOM 1646 C CA . LEU A 1 208 ? 3.771 16.450 -12.583 1.00 77.81 208 LEU A CA 1
ATOM 1647 C C . LEU A 1 208 ? 3.680 16.556 -11.056 1.00 77.81 208 LEU A C 1
ATOM 1649 O O . LEU A 1 208 ? 4.111 15.649 -10.343 1.00 77.81 208 LEU A O 1
ATOM 1653 N N . ASN A 1 209 ? 3.031 17.604 -10.542 1.00 80.19 209 ASN A N 1
ATOM 1654 C CA . ASN A 1 209 ? 2.788 17.756 -9.108 1.00 80.19 209 ASN A CA 1
ATOM 1655 C C . ASN A 1 209 ? 1.976 16.591 -8.532 1.00 80.19 209 ASN A C 1
ATOM 1657 O O . ASN A 1 209 ? 2.262 16.116 -7.429 1.00 80.19 209 ASN A O 1
ATOM 1661 N N . ARG A 1 210 ? 0.969 16.103 -9.262 1.00 83.56 210 ARG A N 1
ATOM 1662 C CA . ARG A 1 210 ? 0.166 14.950 -8.842 1.00 83.56 210 ARG A CA 1
ATOM 1663 C C . ARG A 1 210 ? 0.994 13.666 -8.806 1.00 83.56 210 ARG A C 1
ATOM 1665 O O . ARG A 1 210 ? 0.885 12.925 -7.831 1.00 83.56 210 ARG A O 1
ATOM 1672 N N . LEU A 1 211 ? 1.837 13.422 -9.810 1.00 80.88 211 LEU A N 1
ATOM 1673 C CA . LEU A 1 211 ? 2.740 12.266 -9.840 1.00 80.88 211 LEU A CA 1
ATOM 1674 C C . LEU A 1 211 ? 3.750 12.301 -8.689 1.00 80.88 211 LEU A C 1
ATOM 1676 O O . LEU A 1 211 ? 3.901 11.300 -7.989 1.00 80.88 211 LEU A O 1
ATOM 1680 N N . CYS A 1 212 ? 4.368 13.458 -8.432 1.00 80.62 212 CYS A N 1
ATOM 1681 C CA . CYS A 1 212 ? 5.254 13.652 -7.284 1.00 80.62 212 CYS A CA 1
ATOM 1682 C C . CYS A 1 212 ? 4.539 13.337 -5.964 1.00 80.62 212 CYS A C 1
ATOM 1684 O O . CYS A 1 212 ? 5.056 12.569 -5.158 1.00 80.62 212 CYS A O 1
ATOM 1686 N N . LYS A 1 213 ? 3.323 13.862 -5.756 1.00 83.12 213 LYS A N 1
ATOM 1687 C CA . LYS A 1 213 ? 2.536 13.602 -4.537 1.00 83.12 213 LYS A CA 1
ATOM 1688 C C . LYS A 1 213 ? 2.235 12.116 -4.338 1.00 83.12 213 LYS A C 1
ATOM 1690 O O . LYS A 1 213 ? 2.379 11.622 -3.225 1.00 83.12 213 LYS A O 1
ATOM 1695 N N . VAL A 1 214 ? 1.847 11.404 -5.398 1.00 84.12 214 VAL A N 1
ATOM 1696 C CA . VAL A 1 214 ? 1.579 9.956 -5.335 1.00 84.12 214 VAL A CA 1
ATOM 1697 C C . VAL A 1 214 ? 2.859 9.178 -5.030 1.00 84.12 214 VAL A C 1
ATOM 1699 O O . VAL A 1 214 ? 2.857 8.321 -4.151 1.00 84.12 214 VAL A O 1
ATOM 1702 N N . ALA A 1 215 ? 3.962 9.497 -5.709 1.00 80.19 215 ALA A N 1
ATOM 1703 C CA . ALA A 1 215 ? 5.234 8.813 -5.503 1.00 80.19 215 ALA A CA 1
ATOM 1704 C C . ALA A 1 215 ? 5.766 9.007 -4.075 1.00 80.19 215 ALA A C 1
ATOM 1706 O O . ALA A 1 215 ? 6.242 8.060 -3.458 1.00 80.19 215 ALA A O 1
ATOM 1707 N N . VAL A 1 216 ? 5.628 10.216 -3.530 1.00 83.94 216 VAL A N 1
ATOM 1708 C CA . VAL A 1 216 ? 5.978 10.533 -2.142 1.00 83.94 216 VAL A CA 1
ATOM 1709 C C . VAL A 1 216 ? 5.065 9.813 -1.151 1.00 83.94 216 VAL A C 1
ATOM 1711 O O . VAL A 1 216 ? 5.560 9.274 -0.166 1.00 83.94 216 VAL A O 1
ATOM 1714 N N . ALA A 1 217 ? 3.752 9.774 -1.398 1.00 83.38 217 ALA A N 1
ATOM 1715 C CA . ALA A 1 217 ? 2.812 9.068 -0.527 1.00 83.38 217 ALA A CA 1
ATOM 1716 C C . ALA A 1 217 ? 3.141 7.569 -0.426 1.00 83.38 217 ALA A C 1
ATOM 1718 O O . ALA A 1 217 ? 3.075 7.005 0.662 1.00 83.38 217 ALA A O 1
ATOM 1719 N N . ASN A 1 218 ? 3.580 6.959 -1.531 1.00 88.88 218 ASN A N 1
ATOM 1720 C CA . ASN A 1 218 ? 3.972 5.548 -1.588 1.00 88.88 218 ASN A CA 1
ATOM 1721 C C . ASN A 1 218 ? 5.300 5.230 -0.875 1.00 88.88 218 ASN A C 1
ATOM 1723 O O . ASN A 1 218 ? 5.619 4.057 -0.704 1.00 88.88 218 ASN A O 1
ATOM 1727 N N . LEU A 1 219 ? 6.097 6.231 -0.480 1.00 83.06 219 LEU A N 1
ATOM 1728 C CA . LEU A 1 219 ? 7.326 5.992 0.288 1.00 83.06 219 LEU A CA 1
ATOM 1729 C C . LEU A 1 219 ? 7.053 5.709 1.774 1.00 83.06 219 LEU A C 1
ATOM 1731 O O . LEU A 1 219 ? 7.934 5.166 2.436 1.00 83.06 219 LEU A O 1
ATOM 1735 N N . GLU A 1 220 ? 5.869 6.047 2.296 1.00 90.75 220 GLU A N 1
ATOM 1736 C CA . GLU A 1 220 ? 5.471 5.838 3.699 1.00 90.75 220 GLU A CA 1
ATOM 1737 C C . GLU A 1 220 ? 6.563 6.266 4.707 1.00 90.75 220 GLU A C 1
ATOM 1739 O O . GLU A 1 220 ? 6.963 7.427 4.727 1.00 90.75 220 GLU A O 1
ATOM 1744 N N . ALA A 1 221 ? 7.074 5.347 5.536 1.00 87.12 221 ALA A N 1
ATOM 1745 C CA . ALA A 1 221 ? 8.124 5.615 6.524 1.00 87.12 221 ALA A CA 1
ATOM 1746 C C . ALA A 1 221 ? 9.537 5.762 5.915 1.00 87.12 221 ALA A C 1
ATOM 1748 O O . ALA A 1 221 ? 10.472 6.161 6.604 1.00 87.12 221 ALA A O 1
ATOM 1749 N N . ASN A 1 222 ? 9.715 5.470 4.621 1.00 87.19 222 ASN A N 1
ATOM 1750 C CA . ASN A 1 222 ? 11.003 5.535 3.918 1.00 87.19 222 ASN A CA 1
ATOM 1751 C C . ASN A 1 222 ? 11.264 6.898 3.251 1.00 87.19 222 ASN A C 1
ATOM 1753 O O . ASN A 1 222 ? 12.108 7.005 2.350 1.00 87.19 222 ASN A O 1
ATOM 1757 N N . ILE A 1 223 ? 10.555 7.949 3.675 1.00 87.19 223 ILE A N 1
ATOM 1758 C CA . ILE A 1 223 ? 10.761 9.322 3.203 1.00 87.19 223 ILE A CA 1
ATOM 1759 C C . ILE A 1 223 ? 12.102 9.831 3.749 1.00 87.19 223 ILE A C 1
ATOM 1761 O O . ILE A 1 223 ? 12.201 10.449 4.802 1.00 87.19 223 ILE A O 1
ATOM 1765 N N . THR A 1 224 ? 13.167 9.549 3.003 1.00 88.62 224 THR A N 1
ATOM 1766 C CA . THR A 1 224 ? 14.514 10.076 3.242 1.00 88.62 224 THR A CA 1
ATOM 1767 C C . THR A 1 224 ? 14.908 11.012 2.098 1.00 88.62 224 THR A C 1
ATOM 1769 O O . THR A 1 224 ? 14.466 10.798 0.962 1.00 88.62 224 THR A O 1
ATOM 1772 N N . PRO A 1 225 ? 15.788 12.007 2.320 1.00 85.19 225 PRO A N 1
ATOM 1773 C CA . PRO A 1 225 ? 16.258 12.892 1.248 1.00 85.19 225 PRO A CA 1
ATOM 1774 C C . PRO A 1 225 ? 16.842 12.121 0.051 1.00 85.19 225 PRO A C 1
ATOM 1776 O O . PRO A 1 225 ? 16.602 12.457 -1.108 1.00 85.19 225 PRO A O 1
ATOM 1779 N N . ALA A 1 226 ? 17.543 11.014 0.319 1.00 83.31 226 ALA A N 1
ATOM 1780 C CA . ALA A 1 226 ? 18.075 10.135 -0.717 1.00 83.31 226 ALA A CA 1
ATOM 1781 C C . ALA A 1 226 ? 16.969 9.422 -1.519 1.00 83.31 226 ALA A C 1
ATOM 1783 O O . ALA A 1 226 ? 17.082 9.313 -2.741 1.00 83.31 226 ALA A O 1
ATOM 1784 N N . ALA A 1 227 ? 15.902 8.951 -0.863 1.00 80.38 227 ALA A N 1
ATOM 1785 C CA . ALA A 1 227 ? 14.761 8.333 -1.540 1.00 80.38 227 ALA A CA 1
ATOM 1786 C C . ALA A 1 227 ? 14.009 9.338 -2.421 1.00 80.38 227 ALA A C 1
ATOM 1788 O O . ALA A 1 227 ? 13.708 9.033 -3.573 1.00 80.38 227 ALA A O 1
ATOM 1789 N N . LEU A 1 228 ? 13.794 10.557 -1.928 1.00 81.31 228 LEU A N 1
ATOM 1790 C CA . LEU A 1 228 ? 13.126 11.625 -2.675 1.00 81.31 228 LEU A CA 1
ATOM 1791 C C . LEU A 1 228 ? 13.936 12.052 -3.904 1.00 81.31 228 LEU A C 1
ATOM 1793 O O . LEU A 1 228 ? 13.385 12.165 -4.998 1.00 81.31 228 LEU A O 1
ATOM 1797 N N . LYS A 1 229 ? 15.264 12.162 -3.769 1.00 83.31 229 LYS A N 1
ATOM 1798 C CA . LYS A 1 229 ? 16.167 12.411 -4.902 1.00 83.31 229 LYS A CA 1
ATOM 1799 C C . LYS A 1 229 ? 16.109 11.299 -5.953 1.00 83.31 229 LYS A C 1
ATOM 1801 O O . LYS A 1 229 ? 16.186 11.583 -7.148 1.00 83.31 229 LYS A O 1
ATOM 1806 N N . ARG A 1 230 ? 15.968 10.032 -5.537 1.00 83.56 230 ARG A N 1
ATOM 1807 C CA . ARG A 1 230 ? 15.767 8.904 -6.466 1.00 83.56 230 ARG A CA 1
ATOM 1808 C C . ARG A 1 230 ? 14.430 9.012 -7.195 1.00 83.56 230 ARG A C 1
ATOM 1810 O O . ARG A 1 230 ? 14.423 8.899 -8.414 1.00 83.56 230 ARG A O 1
ATOM 1817 N N . VAL A 1 231 ? 13.341 9.298 -6.480 1.00 83.25 231 VAL A N 1
ATOM 1818 C CA . VAL A 1 231 ? 12.011 9.504 -7.081 1.00 83.25 231 VAL A CA 1
ATOM 1819 C C . VAL A 1 231 ? 12.037 10.639 -8.106 1.00 83.25 231 VAL A C 1
ATOM 1821 O O . VAL A 1 231 ? 11.570 10.443 -9.225 1.00 83.25 231 VAL A O 1
ATOM 1824 N N . GLY A 1 232 ? 12.654 11.779 -7.777 1.00 81.88 232 GLY A N 1
ATOM 1825 C CA . GLY A 1 232 ? 12.817 12.897 -8.712 1.00 81.88 232 GLY A CA 1
ATOM 1826 C C . GLY A 1 232 ? 13.567 12.497 -9.988 1.00 81.88 232 GLY A C 1
ATOM 1827 O O . GLY A 1 232 ? 13.098 12.770 -11.091 1.00 81.88 232 GLY A O 1
ATOM 1828 N N . LYS A 1 233 ? 14.680 11.757 -9.860 1.00 84.06 233 LYS A N 1
ATOM 1829 C CA . LYS A 1 233 ? 15.420 11.219 -11.018 1.00 84.06 233 LYS A CA 1
ATOM 1830 C C . LYS A 1 233 ? 14.575 10.263 -11.862 1.00 84.06 233 LYS A C 1
ATOM 1832 O O . LYS A 1 233 ? 14.591 10.366 -13.085 1.00 84.06 233 LYS A O 1
ATOM 1837 N N . CYS A 1 234 ? 13.841 9.350 -11.227 1.00 82.62 234 CYS A N 1
ATOM 1838 C CA . CYS A 1 234 ? 12.972 8.403 -11.925 1.00 82.62 234 CYS A CA 1
ATOM 1839 C C . CYS A 1 234 ? 11.850 9.116 -12.687 1.00 82.62 234 CYS A C 1
ATOM 1841 O O . CYS A 1 234 ? 11.610 8.779 -13.843 1.00 82.62 234 CYS A O 1
ATOM 1843 N N . LEU A 1 235 ? 11.209 10.122 -12.083 1.00 81.81 235 LEU A N 1
ATOM 1844 C CA . LEU A 1 235 ? 10.176 10.924 -12.746 1.00 81.81 235 LEU A CA 1
ATOM 1845 C C . LEU A 1 235 ? 10.740 11.712 -13.932 1.00 81.81 235 LEU A C 1
ATOM 1847 O O . LEU A 1 235 ? 10.105 11.750 -14.981 1.00 81.81 235 LEU A O 1
ATOM 1851 N N . GLY A 1 236 ? 11.947 12.271 -13.809 1.00 81.19 236 GLY A N 1
ATOM 1852 C CA . GLY A 1 236 ? 12.621 12.941 -14.924 1.00 81.19 236 GLY A CA 1
ATOM 1853 C C . GLY A 1 236 ? 12.942 11.997 -16.090 1.00 81.19 236 GLY A C 1
ATOM 1854 O O . GLY A 1 236 ? 12.736 12.357 -17.247 1.00 81.19 236 GLY A O 1
ATOM 1855 N N . ILE A 1 237 ? 13.405 10.773 -15.806 1.00 83.81 237 ILE A N 1
ATOM 1856 C CA . ILE A 1 237 ? 13.643 9.745 -16.837 1.00 83.81 237 ILE A CA 1
ATOM 1857 C C . ILE A 1 237 ? 12.323 9.317 -17.484 1.00 83.81 237 ILE A C 1
ATOM 1859 O O . ILE A 1 237 ? 12.245 9.255 -18.707 1.00 83.81 237 ILE A O 1
ATOM 1863 N N . LEU A 1 238 ? 11.289 9.058 -16.678 1.00 77.75 238 LEU A N 1
ATOM 1864 C CA . LEU A 1 238 ? 9.969 8.671 -17.169 1.00 77.75 238 LEU A CA 1
ATOM 1865 C C . LEU A 1 238 ? 9.382 9.754 -18.076 1.00 77.75 238 LEU A C 1
ATOM 1867 O O . LEU A 1 238 ? 8.894 9.438 -19.151 1.00 77.75 238 LEU A O 1
ATOM 1871 N N . HIS A 1 239 ? 9.490 11.025 -17.687 1.00 82.06 239 HIS A N 1
ATOM 1872 C CA . HIS A 1 239 ? 9.031 12.140 -18.506 1.00 82.06 239 HIS A CA 1
ATOM 1873 C C . HIS A 1 239 ? 9.758 12.199 -19.856 1.00 82.06 239 HIS A C 1
ATOM 1875 O O . HIS A 1 239 ? 9.103 12.288 -20.891 1.00 82.06 239 HIS A O 1
ATOM 1881 N N . LYS A 1 240 ? 11.093 12.061 -19.867 1.00 83.94 240 LYS A N 1
ATOM 1882 C CA . LYS A 1 240 ? 11.874 11.988 -21.115 1.00 83.94 240 LYS A CA 1
ATOM 1883 C C . LYS A 1 240 ? 11.437 10.824 -22.004 1.00 83.94 240 LYS A C 1
ATOM 1885 O O . LYS A 1 240 ? 11.326 11.011 -23.210 1.00 83.94 240 LYS A O 1
ATOM 1890 N N . LEU A 1 241 ? 11.173 9.660 -21.408 1.00 79.44 241 LEU A N 1
ATOM 1891 C CA . LEU A 1 241 ? 10.691 8.474 -22.115 1.00 79.44 241 LEU A CA 1
ATOM 1892 C C . LEU A 1 241 ? 9.306 8.717 -22.731 1.00 79.44 241 LEU A C 1
ATOM 1894 O O . LEU A 1 241 ? 9.077 8.369 -23.883 1.00 79.44 241 LEU A O 1
ATOM 1898 N N . THR A 1 242 ? 8.384 9.335 -21.991 1.00 77.81 242 THR A N 1
ATOM 1899 C CA . THR A 1 242 ? 7.058 9.685 -22.517 1.00 77.81 242 THR A CA 1
ATOM 1900 C C . THR A 1 242 ? 7.174 10.669 -23.677 1.00 77.81 242 THR A C 1
ATOM 1902 O O . THR A 1 242 ? 6.555 10.452 -24.709 1.00 77.81 242 THR A O 1
ATOM 1905 N N . CYS A 1 243 ? 8.035 11.685 -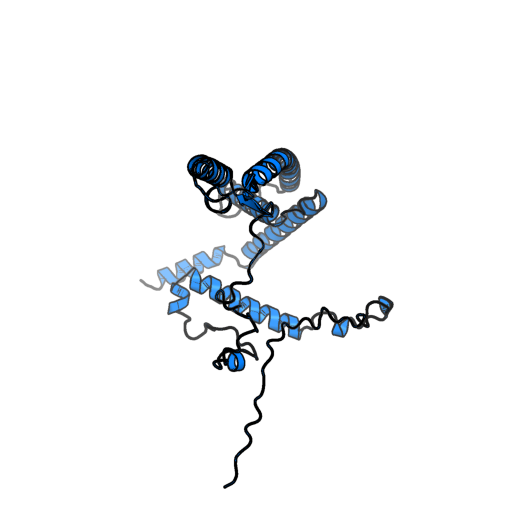23.566 1.00 78.00 243 CYS A N 1
ATOM 1906 C CA . CYS A 1 243 ? 8.283 12.625 -24.659 1.00 78.00 243 CYS A CA 1
ATOM 1907 C C . CYS A 1 243 ? 8.904 11.946 -25.891 1.00 78.00 243 CYS A C 1
ATOM 1909 O O . CYS A 1 243 ? 8.528 12.278 -27.013 1.00 78.00 243 CYS A O 1
ATOM 1911 N N . SER A 1 244 ? 9.828 10.990 -25.712 1.00 82.25 244 SER A N 1
ATOM 1912 C CA . SER A 1 244 ? 10.354 10.210 -26.840 1.00 82.25 244 SER A CA 1
ATOM 1913 C C . SER A 1 244 ? 9.285 9.308 -27.447 1.00 82.25 244 SER A C 1
ATOM 1915 O O . SER A 1 244 ? 9.213 9.215 -28.661 1.00 82.25 244 SER A O 1
ATOM 1917 N N . PHE A 1 245 ? 8.406 8.710 -26.636 1.00 78.19 245 PHE A N 1
ATOM 1918 C CA . PHE A 1 245 ? 7.271 7.940 -27.147 1.00 78.19 245 PHE A CA 1
ATOM 1919 C C . PHE A 1 245 ? 6.300 8.809 -27.943 1.00 78.19 245 PHE A C 1
ATOM 1921 O O . PHE A 1 245 ? 5.896 8.399 -29.022 1.00 78.19 245 PHE A O 1
ATOM 1928 N N . ASP A 1 246 ? 5.949 10.000 -27.460 1.00 74.31 246 ASP A N 1
ATOM 1929 C CA . ASP A 1 246 ? 5.068 10.920 -28.190 1.00 74.31 246 ASP A CA 1
ATOM 1930 C C . ASP A 1 246 ? 5.688 11.352 -29.530 1.00 74.31 246 ASP A C 1
ATOM 1932 O O . ASP A 1 246 ? 4.976 11.497 -30.528 1.00 74.31 246 ASP A O 1
ATOM 1936 N N . HIS A 1 247 ? 7.017 11.513 -29.563 1.00 79.25 247 HIS A N 1
ATOM 1937 C CA . HIS A 1 247 ? 7.779 11.791 -30.778 1.00 79.25 247 HIS A CA 1
ATOM 1938 C C . HIS A 1 247 ? 7.804 10.592 -31.742 1.00 79.25 247 HIS A C 1
ATOM 1940 O O . HIS A 1 247 ? 7.450 10.745 -32.909 1.00 79.25 247 HIS A O 1
ATOM 1946 N N . ASP A 1 248 ? 8.166 9.404 -31.252 1.00 77.50 248 ASP A N 1
ATOM 1947 C CA . ASP A 1 248 ? 8.346 8.182 -32.046 1.00 77.50 248 ASP A CA 1
ATOM 1948 C C . ASP A 1 248 ? 7.017 7.604 -32.545 1.00 77.50 248 ASP A C 1
ATOM 1950 O O . ASP A 1 248 ? 6.940 7.066 -33.649 1.00 77.50 248 ASP A O 1
ATOM 1954 N N . LEU A 1 249 ? 5.952 7.723 -31.747 1.00 69.56 249 LEU A N 1
ATOM 1955 C CA . LEU A 1 249 ? 4.599 7.323 -32.137 1.00 69.56 249 LEU A CA 1
ATOM 1956 C C . LEU A 1 249 ? 3.968 8.306 -33.120 1.00 69.56 249 LEU A C 1
ATOM 1958 O O . LEU A 1 249 ? 2.880 8.015 -33.619 1.00 69.56 249 LEU A O 1
ATOM 1962 N N . GLY A 1 250 ? 4.613 9.454 -33.369 1.00 60.91 250 GLY A N 1
ATOM 1963 C CA . GLY A 1 250 ? 4.114 10.485 -34.264 1.00 60.91 250 GLY A CA 1
ATOM 1964 C C . GLY A 1 250 ? 2.650 10.773 -33.974 1.00 60.91 250 GLY A C 1
ATOM 1965 O O . GLY A 1 250 ? 1.833 10.682 -34.875 1.00 60.91 250 GLY A O 1
ATOM 1966 N N . VAL A 1 251 ? 2.273 11.040 -32.716 1.00 55.38 251 VAL A N 1
ATOM 1967 C CA . VAL A 1 251 ? 0.851 11.142 -32.305 1.00 55.38 251 VAL A CA 1
ATOM 1968 C C . VAL A 1 251 ? 0.091 12.246 -33.078 1.00 55.38 251 VAL A C 1
ATOM 1970 O O . VAL A 1 251 ? -1.141 12.254 -33.114 1.00 55.38 251 VAL A O 1
ATOM 1973 N N . SER A 1 252 ? 0.808 13.115 -33.796 1.00 54.16 252 SER A N 1
ATOM 1974 C CA . SER A 1 252 ? 0.312 13.941 -34.908 1.00 54.16 252 SER A CA 1
ATOM 1975 C C . SER A 1 252 ? -0.502 13.142 -35.948 1.00 54.16 252 SER A C 1
ATOM 1977 O O . SER A 1 252 ? -1.589 13.560 -36.343 1.00 54.16 252 SER A O 1
ATOM 1979 N N . ASP A 1 253 ? -0.019 11.962 -36.335 1.00 51.00 253 ASP A N 1
ATOM 1980 C CA . ASP A 1 253 ? -0.569 11.088 -37.373 1.00 51.00 253 ASP A CA 1
ATOM 1981 C C . ASP A 1 253 ? -1.749 10.251 -36.868 1.00 51.00 253 ASP A C 1
ATOM 1983 O O . ASP A 1 253 ? -2.590 9.829 -37.657 1.00 51.00 253 ASP A O 1
ATOM 1987 N N . ILE A 1 254 ? -1.882 10.038 -35.553 1.00 53.00 254 ILE A N 1
ATOM 1988 C CA . ILE A 1 254 ? -3.068 9.375 -34.983 1.00 53.00 254 ILE A CA 1
ATOM 1989 C C . ILE A 1 254 ? -4.305 10.261 -35.162 1.00 53.00 254 ILE A C 1
ATOM 1991 O O . ILE A 1 254 ? -5.387 9.747 -35.451 1.00 53.00 254 ILE A O 1
ATOM 1995 N N . PHE A 1 255 ? -4.161 11.585 -35.061 1.00 52.75 255 PHE A N 1
ATOM 1996 C CA . PHE A 1 255 ? -5.249 12.506 -35.393 1.00 52.75 255 PHE A CA 1
ATOM 1997 C C . PHE A 1 255 ? -5.555 12.513 -36.893 1.00 52.75 255 PHE A C 1
ATOM 1999 O O . PHE A 1 255 ? -6.733 12.536 -37.240 1.00 52.75 255 PHE A O 1
ATOM 2006 N N . GLU A 1 256 ? -4.554 12.400 -37.773 1.00 52.47 256 GLU A N 1
ATOM 2007 C CA . GLU A 1 256 ? -4.793 12.195 -39.211 1.00 52.47 256 GLU A CA 1
ATOM 2008 C C . GLU A 1 256 ? -5.475 10.853 -39.502 1.00 52.47 256 GLU A C 1
ATOM 2010 O O . GLU A 1 256 ? -6.396 10.806 -40.312 1.00 52.47 256 GLU A O 1
ATOM 2015 N N . LEU A 1 257 ? -5.113 9.774 -38.806 1.00 46.62 257 LEU A N 1
ATOM 2016 C CA . LEU A 1 257 ? -5.731 8.456 -38.951 1.00 46.62 257 LEU A CA 1
ATOM 2017 C C . LEU A 1 257 ? -7.184 8.468 -38.458 1.00 46.62 257 LEU A C 1
ATOM 2019 O O . LEU A 1 257 ? -8.067 7.938 -39.128 1.00 46.62 257 LEU A O 1
ATOM 2023 N N . ILE A 1 258 ? -7.462 9.112 -37.321 1.00 53.88 258 ILE A N 1
ATOM 2024 C CA . ILE A 1 258 ? -8.827 9.304 -36.812 1.00 53.88 258 ILE A CA 1
ATOM 2025 C C . ILE A 1 258 ? -9.621 10.204 -37.768 1.00 53.88 258 ILE A C 1
ATOM 2027 O O . ILE A 1 258 ? -10.758 9.877 -38.099 1.00 53.88 258 ILE A O 1
ATOM 2031 N N . HIS A 1 259 ? -9.032 11.286 -38.279 1.00 57.31 259 HIS A N 1
ATOM 2032 C CA . HIS A 1 259 ? -9.675 12.177 -39.247 1.00 57.31 259 HIS A CA 1
ATOM 2033 C C . HIS A 1 259 ? -9.951 11.471 -40.589 1.00 57.31 259 HIS A C 1
ATOM 2035 O O . HIS A 1 259 ? -11.040 11.606 -41.144 1.00 57.31 259 HIS A O 1
ATOM 2041 N N . PHE A 1 260 ? -9.027 10.636 -41.068 1.00 52.56 260 PHE A N 1
ATOM 2042 C CA . PHE A 1 260 ? -9.174 9.793 -42.258 1.00 52.56 260 PHE A CA 1
ATOM 2043 C C . PHE A 1 260 ? -10.261 8.722 -42.079 1.00 52.56 260 PHE A C 1
ATOM 2045 O O . PHE A 1 260 ? -11.072 8.495 -42.979 1.00 52.56 260 PHE A O 1
ATOM 2052 N N . LEU A 1 261 ? -10.332 8.089 -40.903 1.00 48.38 261 LEU A N 1
ATOM 2053 C CA . LEU A 1 261 ? -11.373 7.112 -40.567 1.00 48.38 261 LEU A CA 1
ATOM 2054 C C . LEU A 1 261 ? -12.756 7.762 -40.398 1.00 48.38 261 LEU A C 1
ATOM 2056 O O . LEU A 1 261 ? -13.762 7.135 -40.731 1.00 48.38 261 LEU A O 1
ATOM 2060 N N . VAL A 1 262 ? -12.815 9.014 -39.937 1.00 61.38 262 VAL A N 1
ATOM 2061 C CA . VAL A 1 262 ? -14.055 9.801 -39.841 1.00 61.38 262 VAL A CA 1
ATOM 2062 C C . VAL A 1 262 ? -14.513 10.293 -41.220 1.00 61.38 262 VAL A C 1
ATOM 2064 O O . VAL A 1 262 ? -15.696 10.180 -41.533 1.00 61.38 262 VAL A O 1
ATOM 2067 N N . GLN A 1 263 ? -13.603 10.751 -42.088 1.00 59.84 263 GLN A N 1
ATOM 2068 C CA . GLN A 1 263 ? -13.939 11.182 -43.454 1.00 59.84 263 GLN A CA 1
ATOM 2069 C C . GLN A 1 263 ? -14.374 10.037 -44.379 1.00 59.84 263 GLN A C 1
ATOM 2071 O O . GLN A 1 263 ? -15.118 10.275 -45.321 1.00 59.84 263 GLN A O 1
ATOM 2076 N N . ARG A 1 264 ? -13.959 8.791 -44.116 1.00 49.38 264 ARG A N 1
ATOM 2077 C CA . ARG A 1 264 ? -14.398 7.608 -44.883 1.00 49.38 264 ARG A CA 1
ATOM 2078 C C . ARG A 1 264 ? -15.732 7.004 -44.431 1.00 49.38 264 ARG A C 1
ATOM 2080 O O . ARG A 1 264 ? -16.131 5.968 -44.963 1.00 49.38 264 ARG A O 1
ATOM 2087 N N . ARG A 1 265 ? -16.408 7.609 -43.450 1.00 41.69 265 ARG A N 1
ATOM 2088 C CA . ARG A 1 265 ? -17.700 7.137 -42.918 1.00 41.69 265 ARG A CA 1
ATOM 2089 C C . ARG A 1 265 ? -18.871 8.101 -43.151 1.00 41.69 265 ARG A C 1
ATOM 2091 O O . ARG A 1 265 ? -19.898 7.965 -42.487 1.00 41.69 265 ARG A O 1
ATOM 2098 N N . ILE A 1 266 ? -18.721 9.020 -44.104 1.00 41.09 266 ILE A N 1
ATOM 2099 C CA . ILE A 1 266 ? -19.787 9.809 -44.745 1.00 41.09 266 ILE A CA 1
ATOM 2100 C C . ILE A 1 266 ? -19.716 9.509 -46.242 1.00 41.09 266 ILE A C 1
ATOM 2102 O O . ILE A 1 266 ? -20.793 9.340 -46.852 1.00 41.09 266 ILE A O 1
#

Radius of gyration: 32.16 Å; chains: 1; bounding box: 58×84×93 Å

Secondary structure (DSSP, 8-state):
-----------------GGG-SSPPTTTTS-GGGS-HHHHSPPHHHHHHHHHHHHHHHHHHHHHH-HHHHHHTTTT--SS---TTHHHHTS-------------TT------TT----EEEEE-HHHHHHHHHHHHHHTT-SSTTTTTTTEEEEE--HHHHHHHHHHHHHHHHHHHHHHHHHHHHHHHTTS-----TTS-HHHHHHHHHHHHHHHHHTTGGG--HHHHHHHHHHHHHHHHHHHHHHHHTTHHHHHHHHHHHHHTT-

Sequence (266 aa):
MESSGQDKVLYKVWIDISGASDDSNLYNSVPAEELPLDLMLPSSADYQNLAYNFSVLLSHVLVKKLPYFATTFHDVFIQHLPNEQSEKMAQKYEKIPLGVISENDNEKIPIPAHKVHKVSFGGDMLTWKRAETTIECCQKSTTLLKQLKGLHPICDDWHAKKCLLEAEDEDSRKTALQQVTLEIVLSFVDLEPHNSGNIPGDLHMEHLNRLCKVAVANLEANITPAALKRVGKCLGILHKLTCSFDHDLGVSDIFELIHFLVQRRI

Foldseek 3Di:
DDPPDDDPDDDDDDPPVVVVDPDDDPCPPPPPVPDPCVVVPDDPVNVVVVVVVVVLVVLVVCCVVPVVCCVPVVVVRDPDDDDPCPVVVPDDDDDDPPPPPPDDPPPPDPDPQPDQAADEDEDAPVVLVVVVVCLVVQCPDPGCVSNVPRYDYDHPPVVVVVVVVVVVVVVVVVVLVVVLVVVLVVVCVVPDPDCPDPDDVVVVVVVLVVQLVVLCVVCVVVPDSVSSVVSSVVSVVVVVVVVVCCVVVVVVVVVVVVVVVVVVPD

pLDDT: mean 72.89, std 16.77, range [34.66, 96.38]